Protein AF-A0A182H4X5-F1 (afdb_monomer_lite)

Radius of gyration: 34.75 Å; chains: 1; bounding box: 71×53×85 Å

Structure (mmCIF, N/CA/C/O backbone):
data_AF-A0A182H4X5-F1
#
_entry.id   AF-A0A182H4X5-F1
#
loop_
_atom_site.group_PDB
_atom_site.id
_atom_site.type_symbol
_atom_site.label_atom_id
_atom_site.label_alt_id
_atom_site.label_comp_id
_atom_site.label_asym_id
_atom_site.label_entity_id
_atom_site.label_seq_id
_atom_site.pdbx_PDB_ins_code
_atom_site.Cartn_x
_atom_site.Cartn_y
_atom_site.Cartn_z
_atom_site.occupancy
_atom_site.B_iso_or_equiv
_atom_site.auth_seq_id
_atom_site.auth_comp_id
_atom_site.auth_asym_id
_atom_site.auth_atom_id
_atom_site.pdbx_PDB_model_num
ATOM 1 N N . MET A 1 1 ? 40.860 33.915 31.462 1.00 48.00 1 MET A N 1
ATOM 2 C CA . MET A 1 1 ? 39.984 34.861 32.185 1.00 48.00 1 MET A CA 1
ATOM 3 C C . MET A 1 1 ? 38.851 34.047 32.801 1.00 48.00 1 MET A C 1
ATOM 5 O O . MET A 1 1 ? 37.986 33.578 32.074 1.00 48.00 1 MET A O 1
ATOM 9 N N . VAL A 1 2 ? 38.950 33.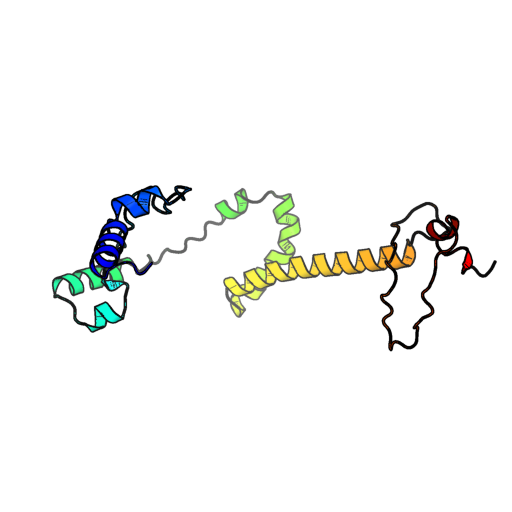723 34.093 1.00 51.47 2 VAL A N 1
ATOM 10 C CA . VAL A 1 2 ? 38.036 32.793 34.781 1.00 51.47 2 VAL A CA 1
ATOM 11 C C . VAL A 1 2 ? 36.813 33.583 35.244 1.00 51.47 2 VAL A C 1
ATOM 13 O O . VAL A 1 2 ? 36.943 34.449 36.105 1.00 51.47 2 VAL A O 1
ATOM 16 N N . LYS A 1 3 ? 35.640 33.328 34.651 1.00 51.47 3 LYS A N 1
ATOM 17 C CA . LYS A 1 3 ? 34.370 33.880 35.148 1.00 51.47 3 LYS A CA 1
ATOM 18 C C . LYS A 1 3 ? 34.171 33.430 36.602 1.00 51.47 3 LYS A C 1
ATOM 20 O O . LYS A 1 3 ? 34.319 32.249 36.914 1.00 51.47 3 LYS A O 1
ATOM 25 N N . THR A 1 4 ? 33.871 34.366 37.493 1.00 64.75 4 THR A N 1
ATOM 26 C CA . THR A 1 4 ? 33.591 34.096 38.908 1.00 64.75 4 THR A CA 1
ATOM 27 C C . THR A 1 4 ? 32.248 33.373 39.061 1.00 64.75 4 THR A C 1
ATOM 29 O O . THR A 1 4 ? 31.350 33.517 38.234 1.00 64.75 4 THR A O 1
ATOM 32 N N . ARG A 1 5 ? 32.094 32.571 40.125 1.00 58.31 5 ARG A N 1
ATOM 33 C CA . ARG A 1 5 ? 30.907 31.725 40.382 1.00 58.31 5 ARG A CA 1
ATOM 34 C C . ARG A 1 5 ? 29.581 32.507 40.403 1.00 58.31 5 ARG A C 1
ATOM 36 O O . ARG A 1 5 ? 28.564 31.941 40.028 1.00 58.31 5 ARG A O 1
ATOM 43 N N . ALA A 1 6 ? 29.617 33.792 40.764 1.00 60.91 6 ALA A N 1
ATOM 44 C CA . ALA A 1 6 ? 28.462 34.694 40.744 1.00 60.91 6 ALA A CA 1
ATOM 45 C C . ALA A 1 6 ? 27.957 35.007 39.319 1.00 60.91 6 ALA A C 1
ATOM 47 O O . ALA A 1 6 ? 26.754 35.054 39.085 1.00 60.91 6 ALA A O 1
ATOM 48 N N . ALA A 1 7 ? 28.864 35.127 38.343 1.00 59.47 7 ALA A N 1
ATOM 49 C CA . ALA A 1 7 ? 28.483 35.342 36.946 1.00 59.47 7 ALA A CA 1
ATOM 50 C C . ALA A 1 7 ? 27.816 34.093 36.342 1.00 59.47 7 ALA A C 1
ATOM 52 O O . ALA A 1 7 ? 26.897 34.203 35.539 1.00 59.47 7 ALA A O 1
ATOM 53 N N . TYR A 1 8 ? 28.228 32.892 36.767 1.00 55.66 8 TYR A N 1
ATOM 54 C CA . TYR A 1 8 ? 27.578 31.650 36.338 1.00 55.66 8 TYR A CA 1
ATOM 55 C C . TYR A 1 8 ? 26.158 31.497 36.895 1.00 55.66 8 TYR A C 1
ATOM 57 O O . TYR A 1 8 ? 25.300 30.951 36.208 1.00 55.66 8 TYR A O 1
ATOM 65 N N . THR A 1 9 ? 25.895 31.962 38.119 1.00 57.66 9 THR A N 1
ATOM 66 C CA . THR A 1 9 ? 24.551 31.897 38.713 1.00 57.66 9 THR A CA 1
ATOM 67 C C . THR A 1 9 ? 23.586 32.887 38.061 1.00 57.66 9 THR A C 1
ATOM 69 O O . THR A 1 9 ? 22.461 32.503 37.755 1.00 57.66 9 THR A O 1
ATOM 72 N N . GLU A 1 10 ? 24.034 34.102 37.730 1.00 59.91 10 GLU A N 1
ATOM 73 C CA . GLU A 1 10 ? 23.214 35.080 36.993 1.00 59.91 10 GLU A CA 1
ATOM 74 C C . GLU A 1 10 ? 22.922 34.633 35.548 1.00 59.91 10 GLU A C 1
ATOM 76 O O . GLU A 1 10 ? 21.799 34.781 35.061 1.00 59.91 10 GLU A O 1
ATOM 81 N N . ASP A 1 11 ? 23.898 34.010 34.874 1.00 58.53 11 ASP A N 1
ATOM 82 C CA . ASP A 1 11 ? 23.727 33.450 33.526 1.00 58.53 11 ASP A CA 1
ATOM 83 C C . ASP A 1 11 ? 22.695 32.290 33.515 1.00 58.53 11 ASP A C 1
ATOM 85 O O . ASP A 1 11 ? 21.962 32.111 32.536 1.00 58.53 11 ASP A O 1
ATOM 89 N N . LEU A 1 12 ? 22.596 31.512 34.604 1.00 57.88 12 LEU A N 1
ATOM 90 C CA . LEU A 1 12 ? 21.618 30.425 34.759 1.00 57.88 12 LEU A CA 1
ATOM 91 C C . LEU A 1 12 ? 20.209 30.933 35.104 1.00 57.88 12 LEU A C 1
ATOM 93 O O . LEU A 1 12 ? 19.232 30.403 34.576 1.00 57.88 12 LEU A O 1
ATOM 97 N N . GLU A 1 13 ? 20.087 31.977 35.926 1.00 59.56 13 GLU A N 1
ATOM 98 C CA . GLU A 1 13 ? 18.795 32.603 36.252 1.00 59.56 13 GLU A CA 1
ATOM 99 C C . GLU A 1 13 ? 18.231 33.427 35.083 1.00 59.56 13 GLU A C 1
ATOM 101 O O . GLU A 1 13 ? 17.027 33.427 34.825 1.00 59.56 13 GLU A O 1
ATOM 106 N N . SER A 1 14 ? 19.097 34.067 34.293 1.00 55.62 14 SER A N 1
ATOM 107 C CA . SER A 1 14 ? 18.702 34.738 33.049 1.00 55.62 14 SER A CA 1
ATOM 108 C C . SER A 1 14 ? 18.140 33.754 32.012 1.00 55.62 14 SER A C 1
ATOM 110 O O . SER A 1 14 ? 17.199 34.093 31.287 1.00 55.62 14 SER A O 1
ATOM 112 N N . ASN A 1 15 ? 18.682 32.530 31.966 1.00 54.41 15 ASN A N 1
ATOM 113 C CA . ASN A 1 15 ? 18.276 31.471 31.038 1.00 54.41 15 ASN A CA 1
ATOM 114 C C . ASN A 1 15 ? 17.111 30.600 31.533 1.00 54.41 15 ASN A C 1
ATOM 116 O O . ASN A 1 15 ? 16.554 29.850 30.735 1.00 54.41 15 ASN A O 1
ATOM 120 N N . SER A 1 16 ? 16.716 30.688 32.806 1.00 59.34 16 SER A N 1
ATOM 121 C CA . SER A 1 16 ? 15.548 29.971 33.340 1.00 59.34 16 SER A CA 1
ATOM 122 C C . SER A 1 16 ? 14.238 30.753 33.192 1.00 59.34 16 SER A C 1
ATOM 124 O O . SER A 1 16 ? 13.164 30.202 33.439 1.00 59.34 16 SER A O 1
ATOM 126 N N . ASN A 1 17 ? 14.299 32.016 32.748 1.00 62.97 17 ASN A N 1
ATOM 127 C CA . ASN A 1 17 ? 13.116 32.827 32.491 1.00 62.97 17 ASN A CA 1
ATOM 128 C C . ASN A 1 17 ? 12.372 32.328 31.225 1.00 62.97 17 ASN A C 1
ATOM 130 O O . ASN A 1 17 ? 12.886 32.494 30.108 1.00 62.97 17 ASN A O 1
ATOM 134 N N . PRO A 1 18 ? 11.153 31.764 31.361 1.00 60.94 18 PRO A N 1
ATOM 135 C CA . PRO A 1 18 ? 10.411 31.172 30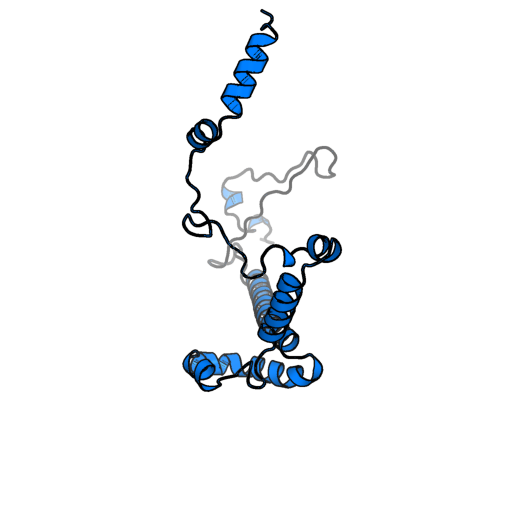.246 1.00 60.94 18 PRO A CA 1
ATOM 136 C C . PRO A 1 18 ? 10.100 32.179 29.126 1.00 60.94 18 PRO A C 1
ATOM 138 O O . PRO A 1 18 ? 10.028 31.796 27.955 1.00 60.94 18 PRO A O 1
ATOM 141 N N . ASP A 1 19 ? 10.011 33.472 29.450 1.00 61.78 19 ASP A N 1
ATOM 142 C CA . ASP A 1 19 ? 9.688 34.533 28.492 1.00 61.78 19 ASP A CA 1
ATOM 143 C C . ASP A 1 19 ? 10.853 34.861 27.546 1.00 61.78 19 ASP A C 1
ATOM 145 O O . ASP A 1 19 ? 10.642 35.341 26.428 1.00 61.78 19 ASP A O 1
ATOM 149 N N . LYS A 1 20 ? 12.099 34.592 27.960 1.00 55.28 20 LYS A N 1
ATOM 150 C CA . LYS A 1 20 ? 13.289 34.795 27.117 1.00 55.28 20 LYS A CA 1
ATOM 151 C C . LYS A 1 20 ? 13.553 33.599 26.201 1.00 55.28 20 LYS A C 1
ATOM 153 O O . LYS A 1 20 ? 13.916 33.808 25.045 1.00 55.28 20 LYS A O 1
ATOM 158 N N . ILE A 1 21 ? 13.286 32.373 26.661 1.00 55.94 21 ILE A N 1
ATOM 159 C CA . ILE A 1 21 ? 13.374 31.148 25.839 1.00 55.94 21 ILE A CA 1
ATOM 160 C C . ILE A 1 21 ? 12.381 31.223 24.666 1.00 55.94 21 ILE A C 1
ATOM 162 O O . ILE A 1 21 ? 12.721 30.885 23.530 1.00 55.94 21 ILE A O 1
ATOM 166 N N . ALA A 1 22 ? 11.182 31.763 24.909 1.00 56.25 22 ALA A N 1
ATOM 167 C CA . ALA A 1 22 ? 10.158 31.951 23.882 1.00 56.25 22 ALA A CA 1
ATOM 168 C C . ALA A 1 22 ? 10.585 32.897 22.739 1.00 56.25 22 ALA A C 1
ATOM 170 O O . ALA A 1 22 ? 10.099 32.752 21.617 1.00 56.25 22 ALA A O 1
ATOM 171 N N . LYS A 1 23 ? 11.509 33.840 22.986 1.00 52.31 23 LYS A N 1
ATOM 172 C CA . LYS A 1 23 ? 11.975 34.806 21.973 1.00 52.31 23 LYS A CA 1
ATOM 173 C C . LYS A 1 23 ? 12.999 34.232 20.986 1.00 52.31 23 LYS A C 1
ATOM 175 O O . LYS A 1 23 ? 13.123 34.773 19.892 1.00 52.31 23 LYS A O 1
ATOM 180 N N . PHE A 1 24 ? 13.696 33.143 21.324 1.00 50.44 24 PHE A N 1
ATOM 181 C CA . PHE A 1 24 ? 14.709 32.526 20.449 1.00 50.44 24 PHE A CA 1
ATOM 182 C C . PHE A 1 24 ? 14.180 31.372 19.581 1.00 50.44 24 PHE A C 1
ATOM 184 O O . PHE A 1 24 ? 14.883 30.905 18.685 1.00 50.44 24 PHE A O 1
ATOM 191 N N . SER A 1 25 ? 12.925 30.953 19.767 1.00 50.31 25 SER A N 1
ATOM 192 C CA . SER A 1 25 ? 12.261 29.961 18.913 1.00 50.31 25 SER A CA 1
ATOM 193 C C . SER A 1 25 ? 11.803 30.594 17.591 1.00 50.31 25 SER A C 1
ATOM 195 O O . SER A 1 25 ? 10.643 30.978 17.431 1.00 50.31 25 SER A O 1
ATOM 197 N N . HIS A 1 26 ? 12.715 30.696 16.624 1.00 48.09 26 HIS A N 1
ATOM 198 C CA . HIS A 1 26 ? 12.370 30.975 15.230 1.00 48.09 26 HIS A CA 1
ATOM 199 C C . HIS A 1 26 ? 11.441 29.878 14.686 1.00 48.09 26 HIS A C 1
ATOM 201 O O . HIS A 1 26 ? 11.820 28.714 14.597 1.00 48.09 26 HIS A O 1
ATOM 207 N N . GLY A 1 27 ? 10.224 30.286 14.313 1.00 48.69 27 GLY A N 1
ATOM 208 C CA . GLY A 1 27 ? 9.183 29.441 13.731 1.00 48.69 27 GLY A CA 1
ATOM 209 C C . GLY A 1 27 ? 8.122 29.042 14.753 1.00 48.69 27 GLY A C 1
ATOM 210 O O . GLY A 1 27 ? 8.265 28.045 15.455 1.00 48.69 27 GLY A O 1
ATOM 211 N N . LYS A 1 28 ? 7.011 29.790 14.815 1.00 55.16 28 LYS A N 1
ATOM 212 C CA . LYS A 1 28 ? 5.792 29.308 15.477 1.00 55.16 28 LYS A CA 1
ATOM 213 C C . LYS A 1 28 ? 5.276 28.105 14.685 1.00 55.16 28 LYS A C 1
ATOM 215 O O . LYS A 1 28 ? 4.494 28.272 13.753 1.00 55.16 28 LYS A O 1
ATOM 220 N N . MET A 1 29 ? 5.731 26.899 15.022 1.00 60.75 29 MET A N 1
ATOM 221 C CA . MET A 1 29 ? 5.027 25.691 14.608 1.00 60.75 29 MET A CA 1
ATOM 222 C C . MET A 1 29 ? 3.586 25.831 15.096 1.00 60.75 29 MET A C 1
ATOM 224 O O . MET A 1 29 ? 3.351 26.123 16.271 1.00 60.75 29 MET A O 1
ATOM 228 N N . ALA A 1 30 ? 2.627 25.697 14.181 1.00 67.69 30 ALA A N 1
ATOM 229 C CA . ALA A 1 30 ? 1.221 25.700 14.540 1.00 67.69 30 ALA A CA 1
ATOM 230 C C . ALA A 1 30 ? 1.004 24.606 15.591 1.00 67.69 30 ALA A C 1
ATOM 232 O O . ALA A 1 30 ? 1.304 23.437 15.359 1.00 67.69 30 ALA A O 1
ATOM 233 N N . SER A 1 31 ? 0.533 24.984 16.777 1.00 73.56 31 SER A N 1
ATOM 234 C CA . SER A 1 31 ? 0.183 24.001 17.799 1.00 73.56 31 SER A CA 1
ATOM 235 C C . SER A 1 31 ? -0.925 23.099 17.250 1.00 73.56 31 SER A C 1
ATOM 237 O O . SER A 1 31 ? -1.914 23.622 16.731 1.00 73.56 31 SER A O 1
ATOM 239 N N . ASN A 1 32 ? -0.811 21.781 17.431 1.00 71.19 32 ASN A N 1
ATOM 240 C CA . ASN A 1 32 ? -1.820 20.799 16.994 1.00 71.19 32 ASN A CA 1
ATOM 241 C C . ASN A 1 32 ? -3.24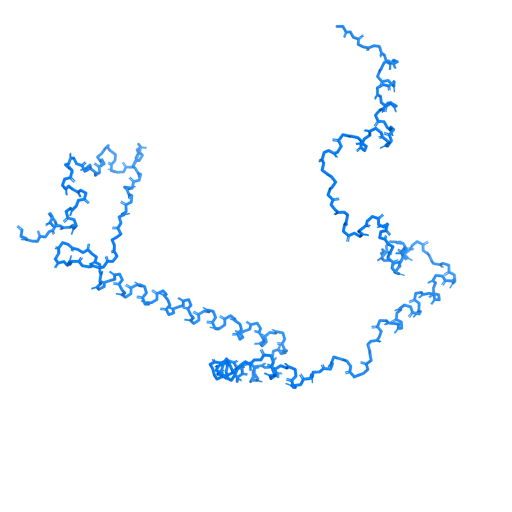4 21.095 17.512 1.00 71.19 32 ASN A C 1
ATOM 243 O O . ASN A 1 32 ? -4.219 20.596 16.965 1.00 71.19 32 ASN A O 1
ATOM 247 N N . THR A 1 33 ? -3.364 21.913 18.558 1.00 71.25 33 THR A N 1
ATOM 248 C CA . THR A 1 33 ? -4.618 22.320 19.203 1.00 71.25 33 THR A CA 1
ATOM 249 C C . THR A 1 33 ? -4.941 23.813 19.059 1.00 71.25 33 THR A C 1
ATOM 251 O O . THR A 1 33 ? -5.695 24.359 19.860 1.00 71.25 33 THR A O 1
ATOM 254 N N . GLY A 1 34 ? -4.374 24.501 18.061 1.00 78.44 34 GLY A N 1
ATOM 255 C CA . GLY A 1 34 ? -4.773 25.876 17.711 1.00 78.44 34 GLY A CA 1
ATOM 256 C C . GLY A 1 34 ? -4.579 26.929 18.814 1.00 78.44 34 GLY A C 1
ATOM 257 O O . GLY A 1 34 ? -5.338 27.885 18.891 1.00 78.44 34 GLY A O 1
ATOM 258 N N . GLY A 1 35 ? -3.586 26.757 19.686 1.00 78.38 35 GLY A N 1
ATOM 259 C CA . GLY A 1 35 ? -3.243 27.667 20.779 1.00 78.38 35 GLY A CA 1
ATOM 260 C C . GLY A 1 35 ? -3.903 27.308 22.109 1.00 78.38 35 GLY A C 1
ATOM 261 O O . GLY A 1 35 ? -3.584 27.920 23.124 1.00 78.38 35 GLY A O 1
ATOM 262 N N . VAL A 1 36 ? -4.778 26.296 22.132 1.00 76.00 36 VAL A N 1
ATOM 263 C CA . VAL A 1 36 ? -5.453 25.823 23.346 1.00 76.00 36 VAL A CA 1
ATOM 264 C C . VAL A 1 36 ? -4.670 24.669 23.965 1.00 76.00 36 VAL A C 1
ATOM 266 O O . VAL A 1 36 ? -4.192 23.776 23.262 1.00 76.00 36 VAL A O 1
ATOM 269 N N . LYS A 1 37 ? -4.540 24.658 25.297 1.00 72.44 37 LYS A N 1
ATOM 270 C CA . LYS A 1 37 ? -3.926 23.536 26.015 1.00 72.44 37 LYS A CA 1
ATOM 271 C C . LYS A 1 37 ? -4.785 22.280 25.790 1.00 72.44 37 LYS A C 1
ATOM 273 O O . LYS A 1 37 ? -5.960 22.311 26.156 1.00 72.44 37 LYS A O 1
ATOM 278 N N . PRO A 1 38 ? -4.253 21.189 25.203 1.00 71.56 38 PRO A N 1
ATOM 279 C CA . PRO A 1 38 ? -5.017 19.959 25.031 1.00 71.56 38 PRO A CA 1
ATOM 280 C C . PRO A 1 38 ? -5.454 19.451 26.405 1.00 71.56 38 PRO A C 1
ATOM 282 O O . PRO A 1 38 ? -4.618 19.116 27.244 1.00 71.56 38 PRO A O 1
ATOM 285 N N . MET A 1 39 ? -6.763 19.413 26.635 1.00 69.88 39 MET A N 1
ATOM 286 C CA . MET A 1 39 ? -7.353 18.783 27.810 1.00 69.88 39 MET A CA 1
ATOM 287 C C . MET A 1 39 ? -7.922 17.436 27.384 1.00 69.88 39 MET A C 1
ATOM 289 O O . MET A 1 39 ? -8.756 17.358 26.484 1.00 69.88 39 MET A O 1
ATOM 293 N N . THR A 1 40 ? -7.439 16.360 27.998 1.00 70.81 40 THR A N 1
ATOM 294 C CA . THR A 1 40 ? -7.975 15.023 27.765 1.00 70.81 40 THR A CA 1
ATOM 295 C C . THR A 1 40 ? -9.272 14.870 28.555 1.00 70.81 40 THR A C 1
ATOM 297 O O . THR A 1 40 ? -9.292 15.103 29.761 1.00 70.81 40 THR A O 1
ATOM 300 N N . ILE A 1 41 ? -10.356 14.442 27.901 1.00 72.06 41 ILE A N 1
ATOM 301 C CA . ILE A 1 41 ? -11.651 14.187 28.572 1.00 72.06 41 ILE A CA 1
ATOM 302 C C . ILE A 1 41 ? -11.495 13.112 29.668 1.00 72.06 41 ILE A C 1
ATOM 304 O O . ILE A 1 41 ? -12.164 13.111 30.695 1.00 72.06 41 ILE A O 1
ATOM 308 N N . THR A 1 42 ? -10.534 12.218 29.469 1.00 72.19 42 THR A N 1
ATOM 309 C CA . THR A 1 42 ? -10.117 11.148 30.376 1.00 72.19 42 THR A CA 1
ATOM 310 C C . THR A 1 42 ? -9.291 11.611 31.585 1.00 72.19 42 THR A C 1
ATOM 312 O O . THR A 1 42 ? -9.083 10.820 32.508 1.00 72.19 42 THR A O 1
ATOM 315 N N . GLY A 1 43 ? -8.793 12.855 31.596 1.00 77.06 43 GLY A N 1
ATOM 316 C CA . GLY A 1 43 ? -8.026 13.444 32.699 1.00 77.06 43 GLY A CA 1
ATOM 317 C C . GLY A 1 43 ? -6.768 12.659 33.108 1.00 77.06 43 GLY A C 1
ATOM 318 O O . GLY A 1 43 ? -6.135 11.983 32.293 1.00 77.06 43 GLY A O 1
ATOM 319 N N . ARG A 1 44 ? -6.429 12.731 34.405 1.00 77.75 44 ARG A N 1
ATOM 320 C CA . ARG A 1 44 ? -5.360 11.964 35.087 1.00 77.75 44 ARG A CA 1
ATOM 321 C C . ARG A 1 44 ? -5.512 10.444 34.866 1.00 77.75 44 ARG A C 1
ATOM 323 O O . ARG A 1 44 ? -4.567 9.684 34.690 1.00 77.75 44 ARG A O 1
ATOM 330 N N . MET A 1 45 ? -6.746 9.973 34.731 1.00 75.00 45 MET A N 1
ATOM 331 C CA . MET A 1 45 ? -7.045 8.544 34.651 1.00 75.00 45 MET A CA 1
ATOM 332 C C . MET A 1 45 ? -6.666 7.885 33.320 1.00 75.00 45 MET A C 1
ATOM 334 O O . MET A 1 45 ? -6.914 6.692 33.166 1.00 75.00 45 MET A O 1
ATOM 338 N N . VAL A 1 46 ? -6.049 8.581 32.359 1.00 79.56 46 VAL A N 1
ATOM 339 C CA . VAL A 1 46 ? -5.423 7.934 31.185 1.00 79.56 46 VAL A CA 1
ATOM 340 C C . VAL A 1 46 ? -4.281 7.021 31.607 1.00 79.56 46 VAL A C 1
ATOM 342 O O . VAL A 1 46 ? -4.139 5.925 31.068 1.00 79.56 46 VAL A O 1
ATOM 345 N N . ARG A 1 47 ? -3.474 7.465 32.572 1.00 81.88 47 ARG A N 1
ATOM 346 C CA . ARG A 1 47 ? -2.244 6.782 32.963 1.00 81.88 47 ARG A CA 1
ATOM 347 C C . ARG A 1 47 ? -2.548 5.692 33.977 1.00 81.88 47 ARG A C 1
ATOM 349 O O . ARG A 1 47 ? -3.122 5.945 35.031 1.00 81.88 47 ARG A O 1
ATOM 356 N N . GLU A 1 48 ? -2.099 4.477 33.692 1.00 80.88 48 GLU A N 1
ATOM 357 C CA . GLU A 1 48 ? -2.317 3.316 34.565 1.00 80.88 48 GLU A CA 1
ATOM 358 C C . GLU A 1 48 ? -1.716 3.517 35.959 1.00 80.88 48 GLU A C 1
ATOM 360 O O . GLU A 1 48 ? -2.358 3.212 36.960 1.00 80.88 48 GLU A O 1
ATOM 365 N N . ARG A 1 49 ? -0.535 4.143 36.039 1.00 82.44 49 ARG A N 1
ATOM 366 C CA . ARG A 1 49 ? 0.131 4.465 37.310 1.00 82.44 49 ARG A CA 1
ATOM 367 C C . ARG A 1 49 ? -0.712 5.359 38.214 1.00 82.44 49 ARG A C 1
ATOM 369 O O . ARG A 1 49 ? -0.714 5.189 39.427 1.00 82.44 49 ARG A O 1
ATOM 376 N N . GLU A 1 50 ? -1.429 6.308 37.629 1.00 80.50 50 GLU A N 1
ATOM 377 C CA . GLU A 1 50 ? -2.245 7.252 38.388 1.00 80.50 50 GLU A CA 1
ATOM 378 C C . GLU A 1 50 ? -3.514 6.587 38.932 1.00 80.50 50 GLU A C 1
ATOM 380 O O . GLU A 1 50 ? -3.955 6.942 40.022 1.00 80.50 50 GLU A O 1
ATOM 385 N N . ARG A 1 51 ? -4.013 5.545 38.250 1.00 80.25 51 ARG A N 1
ATOM 386 C CA . ARG A 1 51 ? -5.082 4.672 38.764 1.00 80.25 51 ARG A CA 1
ATOM 387 C C . ARG A 1 51 ? -4.605 3.814 39.940 1.00 80.25 51 ARG A C 1
ATOM 389 O O . ARG A 1 51 ? -5.366 3.594 40.876 1.00 80.25 51 ARG A O 1
ATOM 396 N N . LEU A 1 52 ? -3.356 3.341 39.894 1.00 76.25 52 LEU A N 1
ATOM 397 C CA . LEU A 1 52 ? -2.761 2.485 40.931 1.00 76.25 52 LEU A CA 1
ATOM 398 C C . LEU A 1 52 ? -2.442 3.233 42.233 1.00 76.25 52 LEU A C 1
ATOM 400 O O . LEU A 1 52 ? -2.455 2.626 43.297 1.00 76.25 52 LEU A O 1
ATOM 404 N N . LEU A 1 53 ? -2.198 4.545 42.167 1.00 81.50 53 LEU A N 1
ATOM 405 C CA . LEU A 1 53 ? -1.954 5.400 43.339 1.00 81.50 53 LEU A CA 1
ATOM 406 C C . LEU A 1 53 ? -3.202 5.613 44.225 1.00 81.50 53 LEU A C 1
ATOM 408 O O . LEU A 1 53 ? -3.087 6.213 45.290 1.00 81.50 53 LEU A O 1
ATOM 412 N N . GLY A 1 54 ? -4.373 5.126 43.801 1.00 78.94 54 GLY A N 1
ATOM 413 C CA . GLY A 1 54 ? -5.654 5.301 44.485 1.00 78.94 54 GLY A CA 1
ATOM 414 C C . GLY A 1 54 ? -6.543 6.349 43.808 1.00 78.94 54 GLY A C 1
ATOM 415 O O . GLY A 1 54 ? -6.055 7.318 43.223 1.00 78.94 54 GLY A O 1
ATOM 416 N N . MET A 1 55 ? -7.860 6.121 43.876 1.00 78.75 55 MET A N 1
ATOM 417 C CA . MET A 1 55 ? -8.902 7.009 43.341 1.00 78.75 55 MET A CA 1
ATOM 418 C C . MET A 1 55 ? -9.815 7.507 44.456 1.00 78.75 55 MET A C 1
ATOM 420 O O . MET A 1 55 ? -10.263 6.711 45.297 1.00 78.75 55 MET A O 1
ATOM 424 N N . SER A 1 56 ? -10.155 8.795 44.401 1.00 88.25 56 SER A N 1
ATOM 425 C CA . SER A 1 56 ? -11.232 9.353 45.217 1.00 88.25 56 SER A CA 1
ATOM 426 C C . SER A 1 56 ? -12.587 8.720 44.835 1.00 88.25 56 SER A C 1
ATOM 428 O O . SER A 1 56 ? -12.735 8.150 43.746 1.00 88.25 56 SER A O 1
ATOM 430 N N . PRO A 1 57 ? -13.607 8.773 45.712 1.00 88.56 57 PRO A N 1
ATOM 431 C CA . PRO A 1 57 ? -14.950 8.294 45.377 1.00 88.56 57 PRO A CA 1
ATOM 432 C C . PRO A 1 57 ? -15.543 8.976 44.134 1.00 88.56 57 PRO A C 1
ATOM 434 O O . PRO A 1 57 ? -16.169 8.305 43.314 1.00 88.56 57 PRO A O 1
ATOM 437 N N . GLU A 1 58 ? -15.287 10.274 43.961 1.00 86.81 58 GLU A N 1
ATOM 438 C CA . GLU A 1 58 ? -15.740 11.064 42.809 1.00 86.81 58 GLU A CA 1
ATOM 439 C C . GLU A 1 58 ? -15.065 10.611 41.511 1.00 86.81 58 GLU A C 1
ATOM 441 O O . GLU A 1 58 ? -15.729 10.367 40.503 1.00 86.81 58 GLU A O 1
ATOM 446 N N . GLU A 1 59 ? -13.747 10.405 41.548 1.00 84.31 59 GLU A N 1
ATOM 447 C CA . GLU A 1 59 ? -12.979 9.901 40.409 1.00 84.31 59 GLU A CA 1
ATOM 448 C C . GLU A 1 59 ? -13.441 8.499 39.988 1.00 84.31 59 GLU A C 1
ATOM 450 O O . GLU A 1 59 ? -13.497 8.184 38.796 1.00 84.31 59 GLU A O 1
ATOM 455 N N . ARG A 1 60 ? -13.823 7.655 40.956 1.00 85.75 60 ARG A N 1
ATOM 456 C CA . ARG A 1 60 ? -14.361 6.316 40.688 1.00 85.75 60 ARG A CA 1
ATOM 457 C C . ARG A 1 60 ? -15.725 6.381 39.997 1.00 85.75 60 ARG A C 1
ATOM 459 O O . ARG A 1 60 ? -15.945 5.631 39.046 1.00 85.75 60 ARG A O 1
ATOM 466 N N . ALA A 1 61 ? -16.609 7.277 40.437 1.00 89.69 61 ALA A N 1
ATOM 467 C CA . ALA A 1 61 ? -17.905 7.501 39.798 1.00 89.69 61 ALA A CA 1
ATOM 468 C C . ALA A 1 61 ? -17.740 8.033 38.364 1.00 89.69 61 ALA A C 1
ATOM 470 O O . ALA A 1 61 ? -18.332 7.486 37.433 1.00 89.69 61 ALA A O 1
ATOM 471 N N . TRP A 1 62 ? -16.853 9.015 38.163 1.00 85.19 62 TRP A N 1
ATOM 472 C CA . TRP A 1 62 ? -16.508 9.525 36.833 1.00 85.19 62 TRP A CA 1
ATOM 473 C C . TRP A 1 62 ? -15.971 8.419 35.924 1.00 85.19 62 TRP A C 1
ATOM 475 O O . TRP A 1 62 ? -16.369 8.289 34.768 1.00 85.19 62 TRP A O 1
ATOM 485 N N . ARG A 1 63 ? -15.071 7.575 36.439 1.00 85.25 63 ARG A N 1
ATOM 486 C CA . ARG A 1 63 ? -14.495 6.475 35.663 1.00 85.25 63 ARG A CA 1
ATOM 487 C C . ARG A 1 63 ? -15.543 5.434 35.278 1.00 85.25 63 ARG A C 1
ATOM 489 O O . ARG A 1 63 ? -15.458 4.909 34.167 1.00 85.25 63 ARG A O 1
ATOM 496 N N . ALA A 1 64 ? -16.493 5.142 36.165 1.00 89.25 64 ALA A N 1
ATOM 497 C CA . ALA A 1 64 ? -17.610 4.245 35.886 1.00 89.25 64 ALA A CA 1
ATOM 498 C C . ALA A 1 64 ? -18.513 4.805 34.778 1.00 89.25 64 ALA A C 1
ATOM 500 O O . ALA A 1 64 ? -18.851 4.070 33.850 1.00 89.25 64 ALA A O 1
ATOM 501 N N . GLN A 1 65 ? -18.812 6.108 34.818 1.00 90.31 65 GLN A N 1
ATOM 502 C CA . GLN A 1 65 ? -19.534 6.784 33.740 1.00 90.31 65 GLN A CA 1
ATOM 503 C C . GLN A 1 65 ? -18.754 6.713 32.423 1.00 90.31 65 GLN A C 1
ATOM 505 O O . GLN A 1 65 ? -19.284 6.228 31.431 1.00 90.31 65 GLN A O 1
ATOM 510 N N . TRP A 1 66 ? -17.463 7.057 32.431 1.00 86.69 66 TRP A N 1
ATOM 511 C CA . TRP A 1 66 ? -16.621 6.971 31.236 1.00 86.69 66 TRP A CA 1
ATOM 512 C C . TRP A 1 66 ? -16.593 5.556 30.644 1.00 86.69 66 TRP A C 1
ATOM 514 O O . TRP A 1 66 ? -16.666 5.403 29.432 1.00 86.69 66 TRP A O 1
ATOM 524 N N . LEU A 1 67 ? -16.477 4.504 31.469 1.00 89.19 67 LEU A N 1
ATOM 525 C CA . LEU A 1 67 ? -16.540 3.113 30.987 1.00 89.19 67 LEU A CA 1
ATOM 526 C C . LEU A 1 67 ? -17.866 2.804 30.299 1.00 89.19 67 LEU A C 1
ATOM 528 O O . LEU A 1 67 ? -17.869 2.101 29.292 1.00 89.19 67 LEU A O 1
ATOM 532 N N . LYS A 1 68 ? -18.968 3.315 30.849 1.00 91.81 68 LYS A N 1
ATOM 533 C CA . LYS A 1 68 ? -20.301 3.156 30.278 1.00 91.81 68 LYS A CA 1
ATOM 534 C C . LYS A 1 68 ? -20.421 3.892 28.945 1.00 91.81 68 LYS A C 1
ATOM 536 O O . LYS A 1 68 ? -20.948 3.323 28.001 1.00 91.81 68 LYS A O 1
ATOM 541 N N . ASP A 1 69 ? -19.845 5.086 28.841 1.00 90.44 69 ASP A N 1
ATOM 542 C CA . ASP A 1 69 ? -19.847 5.884 27.609 1.00 90.44 69 ASP A CA 1
ATOM 543 C C . ASP A 1 69 ? -19.001 5.253 26.487 1.00 90.44 69 ASP A C 1
ATOM 545 O O . ASP A 1 69 ? -19.221 5.539 25.315 1.00 90.44 69 ASP A O 1
ATOM 549 N N . GLN A 1 70 ? -18.038 4.379 26.817 1.00 89.31 70 GLN A N 1
ATOM 550 C CA . GLN A 1 70 ? -17.296 3.605 25.810 1.00 89.31 70 GLN A CA 1
ATOM 551 C C . GLN A 1 70 ? -18.098 2.424 25.238 1.00 89.31 70 GLN A C 1
ATOM 553 O O . GLN A 1 70 ? -17.639 1.787 24.288 1.00 89.31 70 GLN A O 1
ATOM 558 N N . GLN A 1 71 ? -19.254 2.080 25.814 1.00 90.69 71 GLN A N 1
ATOM 559 C CA . GLN A 1 71 ? -20.098 1.017 25.278 1.00 90.69 71 GLN A CA 1
ATOM 560 C C . GLN A 1 71 ? -20.820 1.537 24.039 1.00 90.69 71 GLN A C 1
ATOM 562 O O . GLN A 1 71 ? -21.671 2.421 24.114 1.00 90.69 71 GLN A O 1
ATOM 567 N N . LEU A 1 72 ? -20.453 0.980 22.890 1.00 89.50 72 LEU A N 1
ATOM 568 C CA . LEU A 1 72 ? -21.071 1.325 21.621 1.00 89.50 72 LEU A CA 1
ATOM 569 C C . LEU A 1 72 ? -22.526 0.843 21.587 1.00 89.50 72 LEU A C 1
ATOM 571 O O . LEU A 1 72 ? -22.866 -0.182 22.187 1.00 89.50 72 LEU A O 1
ATOM 575 N N . SER A 1 73 ? -23.388 1.567 20.872 1.00 90.31 73 SER A N 1
ATOM 576 C CA . SER A 1 73 ? -24.771 1.131 20.690 1.00 90.31 73 SER A CA 1
ATOM 577 C C . SER A 1 73 ? -24.816 -0.197 19.926 1.00 90.31 73 SER A C 1
ATOM 579 O O . SER A 1 73 ? -23.975 -0.471 19.070 1.00 90.31 73 SER A O 1
ATOM 581 N N . HIS A 1 74 ? -25.828 -1.028 20.187 1.00 89.06 74 HIS A N 1
ATOM 582 C CA . HIS A 1 74 ? -25.985 -2.315 19.493 1.00 89.06 74 HIS A CA 1
ATOM 583 C C . HIS A 1 74 ? -26.119 -2.183 17.966 1.00 89.06 74 HIS A C 1
ATOM 585 O O . HIS A 1 74 ? -25.963 -3.161 17.240 1.00 89.06 74 HIS A O 1
ATOM 591 N N . HIS A 1 75 ? -26.447 -0.987 17.479 1.00 87.19 75 HIS A N 1
ATOM 592 C CA . HIS A 1 75 ? -26.672 -0.698 16.065 1.00 87.19 75 HIS A CA 1
ATOM 593 C C . HIS A 1 75 ? -25.405 -0.226 15.342 1.00 87.19 75 HIS A C 1
ATOM 595 O O . HIS A 1 75 ? -25.436 0.014 14.132 1.00 87.19 75 HIS A O 1
ATOM 601 N N . GLU A 1 76 ? -24.300 -0.076 16.067 1.00 84.94 76 GLU A N 1
ATOM 602 C CA . GLU A 1 76 ? -23.019 0.345 15.528 1.00 84.94 76 GLU A CA 1
ATOM 603 C C . GLU A 1 76 ? -22.050 -0.839 15.446 1.00 84.94 76 GLU A C 1
ATOM 605 O O . GLU A 1 76 ? -21.992 -1.658 16.364 1.00 84.94 76 GLU A O 1
ATOM 610 N N . PRO A 1 77 ? -21.254 -0.942 14.367 1.00 85.50 77 PRO A N 1
ATOM 611 C CA . PRO A 1 77 ? -21.136 -0.028 13.224 1.00 85.50 77 PRO A CA 1
ATOM 612 C C . PRO A 1 77 ? -22.231 -0.220 12.153 1.00 85.50 77 PRO A C 1
ATOM 614 O O . PRO A 1 77 ? -22.484 -1.326 11.676 1.00 85.50 77 PRO A O 1
ATOM 617 N N . ARG A 1 78 ? -22.842 0.881 11.689 1.00 84.88 78 ARG A N 1
ATOM 618 C CA . ARG A 1 78 ? -23.890 0.845 10.654 1.00 84.88 78 ARG A CA 1
ATOM 619 C C . ARG A 1 78 ? -23.289 0.814 9.246 1.00 84.88 78 ARG A C 1
ATOM 621 O O . ARG A 1 78 ? -22.789 1.820 8.746 1.00 84.88 78 ARG A O 1
ATOM 628 N N . HIS A 1 79 ? -23.385 -0.325 8.564 1.00 85.25 79 HIS A N 1
ATOM 629 C CA . HIS A 1 79 ? -22.986 -0.435 7.160 1.00 85.25 79 HIS A CA 1
ATOM 630 C C . HIS A 1 79 ? -24.111 0.050 6.226 1.00 85.25 79 HIS A C 1
ATOM 632 O O . HIS A 1 79 ? -25.099 -0.653 6.021 1.00 85.25 79 HIS A O 1
ATOM 638 N N . VAL A 1 80 ? -23.952 1.241 5.636 1.00 89.94 80 VAL A N 1
ATOM 639 C CA . VAL A 1 80 ? -24.919 1.837 4.691 1.00 89.94 80 VAL A CA 1
ATOM 640 C C . VAL A 1 80 ? -24.522 1.508 3.245 1.00 89.94 80 VAL A C 1
ATOM 642 O O . VAL A 1 80 ? -23.555 2.083 2.740 1.00 89.94 80 VAL A O 1
ATOM 645 N N . PRO A 1 81 ? -25.216 0.591 2.548 1.00 87.38 81 PRO A N 1
ATOM 646 C CA . PRO A 1 81 ? -24.812 0.149 1.217 1.00 87.38 81 PRO A CA 1
ATOM 647 C C . PRO A 1 81 ? -25.003 1.220 0.135 1.00 87.38 81 PRO A C 1
ATOM 649 O O . PRO A 1 81 ? -24.251 1.197 -0.843 1.00 87.38 81 PRO A O 1
ATOM 652 N N . GLU A 1 82 ? -25.963 2.148 0.273 1.00 89.94 82 GLU A N 1
ATOM 653 C CA . GLU A 1 82 ? -26.164 3.221 -0.715 1.00 89.94 82 GLU A CA 1
ATOM 654 C C . GLU A 1 82 ? -24.938 4.128 -0.812 1.00 89.94 82 GLU A C 1
ATOM 656 O O . GLU A 1 82 ? -24.441 4.373 -1.910 1.00 89.94 82 GLU A O 1
ATOM 661 N N . TYR A 1 83 ? -24.373 4.514 0.334 1.00 88.19 83 TYR A N 1
ATOM 662 C CA . TYR A 1 83 ? -23.191 5.370 0.401 1.00 88.19 83 TYR A CA 1
ATOM 663 C C . TYR A 1 83 ? -22.017 4.811 -0.425 1.00 88.19 83 TYR A C 1
ATOM 665 O O . TYR A 1 83 ? -21.392 5.518 -1.218 1.00 88.19 83 TYR A O 1
ATOM 673 N N . TRP A 1 84 ? -21.728 3.511 -0.297 1.00 83.12 84 TRP A N 1
ATOM 674 C CA . TRP A 1 84 ? -20.619 2.879 -1.026 1.00 83.12 84 TRP A CA 1
ATOM 675 C C . TRP A 1 84 ? -20.910 2.689 -2.509 1.00 83.12 84 TRP A C 1
ATOM 677 O O . TRP A 1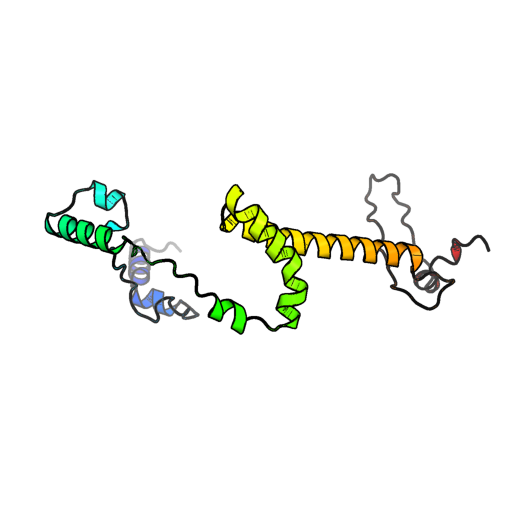 84 ? -19.982 2.714 -3.323 1.00 83.12 84 TRP A O 1
ATOM 687 N N . LYS A 1 85 ? -22.184 2.494 -2.861 1.00 87.69 85 LYS A N 1
ATOM 688 C CA . LYS A 1 85 ? -22.626 2.457 -4.250 1.00 87.69 85 LYS A CA 1
ATOM 689 C C . LYS A 1 85 ? -22.387 3.835 -4.870 1.00 87.69 85 LYS A C 1
ATOM 691 O O . LYS A 1 85 ? -21.599 3.936 -5.810 1.00 87.69 85 LYS A O 1
ATOM 696 N N . GLU A 1 86 ? -23.011 4.884 -4.360 1.00 88.81 86 GLU A N 1
ATOM 697 C CA . GLU A 1 86 ? -22.974 6.225 -4.962 1.00 88.81 86 GLU A CA 1
ATOM 698 C C . GLU A 1 86 ? -21.558 6.788 -5.094 1.00 88.81 86 GLU A C 1
ATOM 700 O O . GLU A 1 86 ? -21.221 7.397 -6.106 1.00 88.81 86 GLU A O 1
ATOM 705 N N . ARG A 1 87 ? -20.671 6.474 -4.146 1.00 89.75 87 ARG A N 1
ATOM 706 C CA . ARG A 1 87 ? -19.266 6.895 -4.197 1.00 89.75 87 ARG A CA 1
ATOM 707 C C . ARG A 1 87 ? -18.456 6.271 -5.344 1.00 89.75 87 ARG A C 1
ATOM 709 O O . ARG A 1 87 ? -17.336 6.705 -5.619 1.00 89.75 87 ARG A O 1
ATOM 716 N N . LEU A 1 88 ? -18.949 5.204 -5.975 1.00 89.44 88 LEU A N 1
ATOM 717 C CA . LEU A 1 88 ? -18.230 4.453 -7.004 1.00 89.44 88 LEU A CA 1
ATOM 718 C C . LEU A 1 88 ? -18.966 4.484 -8.346 1.00 89.44 88 LEU A C 1
ATOM 720 O O . LEU A 1 88 ? -20.040 3.894 -8.493 1.00 89.44 88 LEU A O 1
ATOM 724 N N . ASN A 1 89 ? -18.306 5.065 -9.353 1.00 93.06 89 ASN A N 1
ATOM 725 C CA . ASN A 1 89 ? -18.760 5.082 -10.746 1.00 93.06 89 ASN A CA 1
ATOM 726 C C . ASN A 1 89 ? -19.032 3.656 -11.275 1.00 93.06 89 ASN A C 1
ATOM 728 O O . ASN A 1 89 ? -18.284 2.738 -10.923 1.00 93.06 89 ASN A O 1
ATOM 732 N N . PRO A 1 90 ? -20.009 3.447 -12.182 1.00 92.06 90 PRO A N 1
ATOM 733 C CA . PRO A 1 90 ? -20.338 2.121 -12.725 1.00 92.06 90 PRO A CA 1
ATOM 734 C C . PRO A 1 90 ? -19.140 1.379 -13.335 1.00 92.06 90 PRO A C 1
ATOM 736 O O . PRO A 1 90 ? -18.916 0.212 -13.021 1.00 92.06 90 PRO A O 1
ATOM 739 N N . ILE A 1 91 ? -18.301 2.078 -14.110 1.00 92.50 91 ILE A N 1
ATOM 740 C CA . ILE A 1 91 ? -17.060 1.526 -14.688 1.00 92.50 91 ILE A CA 1
ATOM 741 C C . ILE A 1 91 ? -16.127 1.030 -13.578 1.00 92.50 91 ILE A C 1
ATOM 743 O O . ILE A 1 91 ? -15.570 -0.065 -13.655 1.00 92.50 91 ILE A O 1
ATOM 747 N N . ARG A 1 92 ? -16.007 1.817 -12.501 1.00 89.81 92 ARG A N 1
ATOM 748 C CA . ARG A 1 92 ? -15.199 1.452 -11.338 1.00 89.81 92 ARG A CA 1
ATOM 749 C C . ARG A 1 92 ? -15.746 0.241 -10.607 1.00 89.81 92 ARG A C 1
ATOM 751 O O . ARG A 1 92 ? -14.959 -0.537 -10.087 1.00 89.81 92 ARG A O 1
ATOM 758 N N . ARG A 1 93 ? -17.060 0.046 -10.579 1.00 89.12 93 ARG A N 1
ATOM 759 C CA . ARG A 1 93 ? -17.657 -1.162 -10.000 1.00 89.12 93 ARG A CA 1
ATOM 760 C C . ARG A 1 93 ? -17.386 -2.391 -10.857 1.00 89.12 93 ARG A C 1
ATOM 762 O O . ARG A 1 93 ? -17.061 -3.432 -10.300 1.00 89.12 93 ARG A O 1
ATOM 769 N N . PHE A 1 94 ? -17.453 -2.258 -12.181 1.00 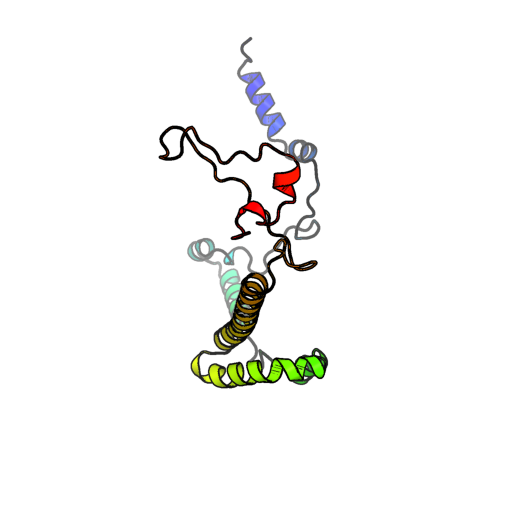92.38 94 PHE A N 1
ATOM 770 C CA . PHE A 1 94 ? -17.245 -3.369 -13.108 1.00 92.38 94 PHE A CA 1
ATOM 771 C C . PHE A 1 94 ? -15.857 -4.005 -12.955 1.00 92.38 94 PHE A C 1
ATOM 773 O O . PHE A 1 94 ? -15.763 -5.187 -12.635 1.00 92.38 94 PHE A O 1
ATOM 780 N N . TYR A 1 95 ? -14.773 -3.228 -13.070 1.00 87.25 95 TYR A N 1
ATOM 781 C CA . TYR A 1 95 ? -13.422 -3.800 -12.942 1.00 87.25 95 TYR A CA 1
ATOM 782 C C . TYR A 1 95 ? -13.075 -4.220 -11.502 1.00 87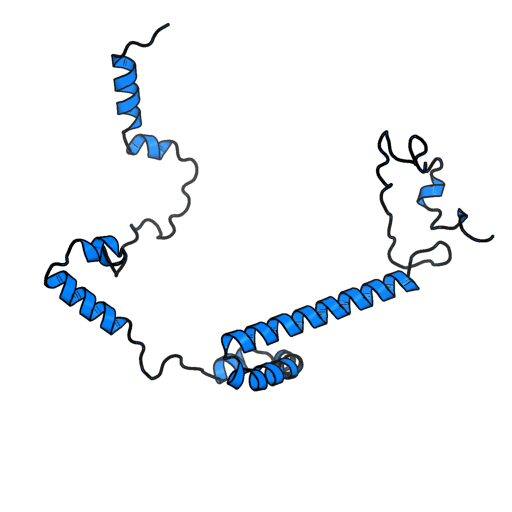.25 95 TYR A C 1
ATOM 784 O O . TYR A 1 95 ? -12.138 -4.983 -11.272 1.00 87.25 95 TYR A O 1
ATOM 792 N N . ARG A 1 96 ? -13.814 -3.718 -10.506 1.00 90.25 96 ARG A N 1
ATOM 793 C CA . ARG A 1 96 ? -13.615 -4.024 -9.083 1.00 90.25 96 ARG A CA 1
ATOM 794 C C . ARG A 1 96 ? -14.328 -5.308 -8.642 1.00 90.25 96 ARG A C 1
ATOM 796 O O . ARG A 1 96 ? -13.842 -5.966 -7.716 1.00 90.25 96 ARG A O 1
ATOM 803 N N . ALA A 1 97 ? -15.424 -5.656 -9.320 1.00 91.56 97 ALA A N 1
ATOM 804 C CA . ALA A 1 97 ? -16.289 -6.797 -9.041 1.00 91.56 97 ALA A CA 1
ATOM 805 C C . ALA A 1 97 ? -15.559 -8.138 -8.832 1.00 91.56 97 ALA A C 1
ATOM 807 O O . ALA A 1 97 ? -15.856 -8.787 -7.828 1.00 91.56 97 ALA A O 1
ATOM 808 N N . PRO A 1 98 ? -14.589 -8.563 -9.671 1.00 92.31 98 PRO A N 1
ATOM 809 C CA . PRO A 1 98 ? -13.920 -9.851 -9.466 1.00 92.31 98 PRO A CA 1
ATOM 810 C C . PRO A 1 98 ? -13.187 -9.920 -8.121 1.00 92.31 98 PRO A C 1
ATOM 812 O O . PRO A 1 98 ? -13.307 -10.896 -7.386 1.00 92.31 98 PRO A O 1
ATOM 815 N N . LEU A 1 99 ? -12.498 -8.846 -7.734 1.00 91.69 99 LEU A N 1
ATOM 816 C CA . LEU A 1 99 ? -11.806 -8.778 -6.448 1.00 91.69 99 LEU A CA 1
ATOM 817 C C . LEU A 1 99 ? -12.788 -8.639 -5.267 1.00 91.69 99 LEU A C 1
ATOM 819 O O . LEU A 1 99 ? -12.486 -9.078 -4.160 1.00 91.69 99 LEU A O 1
ATOM 823 N N . ASP A 1 100 ? -13.970 -8.041 -5.475 1.00 91.69 100 ASP A N 1
ATOM 824 C CA . ASP A 1 100 ? -15.007 -7.957 -4.436 1.00 91.69 100 ASP A CA 1
ATOM 825 C C . ASP A 1 100 ? -15.645 -9.336 -4.188 1.00 91.69 100 ASP A C 1
ATOM 827 O O . ASP A 1 100 ? -15.979 -9.650 -3.048 1.00 91.69 100 ASP A O 1
ATOM 831 N N . LEU A 1 101 ? -15.771 -10.183 -5.217 1.00 92.75 101 LEU A N 1
ATOM 832 C CA . LEU A 1 101 ? -16.227 -11.572 -5.072 1.00 92.75 101 LEU A CA 1
ATOM 833 C C . LEU A 1 101 ? -15.248 -12.401 -4.234 1.00 92.75 101 LEU A C 1
ATOM 835 O O . LEU A 1 101 ? -15.673 -13.091 -3.308 1.00 92.75 101 LEU A O 1
ATOM 839 N N . VAL A 1 102 ? -13.944 -12.267 -4.495 1.00 91.12 102 VAL A N 1
ATOM 840 C CA . VAL A 1 102 ? -12.895 -12.924 -3.696 1.00 91.12 102 VAL A CA 1
ATOM 841 C C . VAL A 1 102 ? -12.959 -12.468 -2.236 1.00 91.12 102 VAL A C 1
ATOM 843 O O . VAL A 1 102 ? -12.954 -13.299 -1.330 1.00 91.12 102 VAL A O 1
ATOM 846 N N . GLN A 1 103 ? -13.099 -11.160 -1.988 1.00 92.75 103 GLN A N 1
ATOM 847 C CA . GLN A 1 103 ? -13.236 -10.638 -0.625 1.00 92.75 103 GLN A CA 1
ATOM 848 C C . GLN A 1 103 ? -14.466 -11.220 0.083 1.00 92.75 103 GLN A C 1
ATOM 850 O O . GLN A 1 103 ? -14.359 -11.660 1.226 1.00 92.75 103 GLN A O 1
ATOM 855 N N . LYS A 1 104 ? -15.627 -11.243 -0.582 1.00 92.62 104 LYS A N 1
ATOM 856 C CA . LYS A 1 104 ? -16.868 -11.796 -0.017 1.00 92.62 104 LYS A CA 1
ATOM 857 C C . LYS A 1 104 ? -16.729 -13.273 0.353 1.00 92.62 104 LYS A C 1
ATOM 859 O O . LYS A 1 104 ? -17.192 -13.651 1.422 1.00 92.62 104 LYS A O 1
ATOM 864 N N . GLY A 1 105 ? -16.062 -14.075 -0.478 1.00 93.00 105 GLY A N 1
ATOM 865 C CA . GLY A 1 105 ? -15.803 -15.487 -0.181 1.00 93.00 105 GLY A CA 1
ATOM 866 C C . GLY A 1 105 ? -14.836 -15.702 0.990 1.00 93.00 105 GLY A C 1
ATOM 867 O O . GLY A 1 105 ? -15.009 -16.640 1.759 1.00 93.00 105 GLY A O 1
ATOM 868 N N . LEU A 1 106 ? -13.854 -14.811 1.168 1.00 92.56 106 LEU A N 1
ATOM 869 C CA . LEU A 1 106 ? -12.858 -14.895 2.249 1.00 92.56 106 LEU A CA 1
ATOM 870 C C . LEU A 1 106 ? -13.337 -14.319 3.591 1.00 92.56 106 LEU A C 1
ATOM 872 O O . LEU A 1 106 ? -12.830 -14.704 4.644 1.00 92.56 106 LEU A O 1
ATOM 876 N N . THR A 1 107 ? -14.306 -13.400 3.563 1.00 94.19 107 THR A N 1
ATOM 877 C CA . THR A 1 107 ? -14.820 -12.701 4.753 1.00 94.19 107 THR A CA 1
ATOM 878 C C . THR A 1 107 ? -15.298 -13.639 5.875 1.00 94.19 107 THR A C 1
ATOM 880 O O . THR A 1 107 ? -14.919 -13.378 7.016 1.00 94.19 107 THR A O 1
ATOM 883 N N . PRO A 1 108 ? -16.070 -14.722 5.627 1.00 94.62 108 PRO A N 1
ATOM 884 C CA . PRO A 1 108 ? -16.526 -15.600 6.711 1.00 94.62 108 PRO A CA 1
ATOM 885 C C . PRO A 1 108 ? -15.399 -16.397 7.385 1.00 94.62 108 PRO A C 1
ATOM 887 O O . PRO A 1 108 ? -15.570 -16.827 8.518 1.00 94.62 108 PRO A O 1
ATOM 890 N N . VAL A 1 109 ? -14.257 -16.593 6.714 1.00 94.00 109 VAL A N 1
ATOM 891 C CA . VAL A 1 109 ? -13.145 -17.409 7.234 1.00 94.00 109 VAL A CA 1
ATOM 892 C C . VAL A 1 109 ? -12.104 -16.554 7.956 1.00 94.00 109 VAL A C 1
ATOM 894 O O . VAL A 1 109 ? -11.606 -16.943 9.006 1.00 94.00 109 VAL A O 1
ATOM 897 N N . LEU A 1 110 ? -11.760 -15.392 7.393 1.00 91.69 110 LEU A N 1
ATOM 898 C CA . LEU A 1 110 ? -10.636 -14.566 7.858 1.00 91.69 110 LEU A CA 1
ATOM 899 C C . LEU A 1 110 ? -11.071 -13.295 8.600 1.00 91.69 110 LEU A C 1
ATOM 901 O O . LEU A 1 110 ? -10.241 -12.606 9.191 1.00 91.69 110 LEU A O 1
ATOM 905 N N . GLY A 1 111 ? -12.358 -12.955 8.549 1.00 92.38 111 GLY A N 1
ATOM 906 C CA . GLY A 1 111 ? -12.865 -11.672 9.018 1.00 92.38 111 GLY A CA 1
ATOM 907 C C . GLY A 1 111 ? -12.677 -10.542 8.000 1.00 92.38 111 GLY A C 1
ATOM 908 O O . GLY A 1 111 ? -12.009 -10.673 6.970 1.00 92.38 111 GLY A O 1
ATOM 909 N N . VAL A 1 112 ? -13.313 -9.403 8.283 1.00 89.94 112 VAL A N 1
ATOM 910 C CA . VAL A 1 112 ? -13.432 -8.274 7.342 1.00 89.94 112 VAL A CA 1
ATOM 911 C C . VAL A 1 112 ? -12.081 -7.619 7.046 1.00 89.94 112 VAL A C 1
ATOM 913 O O . VAL A 1 112 ? -11.797 -7.300 5.889 1.00 89.94 112 VAL A O 1
ATOM 916 N N . GLU A 1 113 ? -11.242 -7.434 8.066 1.00 92.31 113 GLU A N 1
ATOM 917 C CA . GLU A 1 113 ? -9.962 -6.726 7.941 1.00 92.31 113 GLU A CA 1
ATOM 918 C C . GLU A 1 113 ? -8.980 -7.482 7.042 1.00 92.31 113 GLU A C 1
ATOM 920 O O . GLU A 1 113 ? -8.467 -6.929 6.065 1.00 92.31 113 GLU A O 1
ATOM 925 N N . TRP A 1 114 ? -8.786 -8.774 7.310 1.00 93.19 114 TRP A N 1
ATOM 926 C CA . TRP A 1 114 ? -7.889 -9.625 6.532 1.00 93.19 114 TRP A CA 1
ATOM 927 C C . TRP A 1 114 ? -8.401 -9.866 5.116 1.00 93.19 114 TRP A C 1
ATOM 929 O O . TRP A 1 114 ? -7.625 -9.769 4.164 1.00 93.19 114 TRP A O 1
ATOM 939 N N . ALA A 1 115 ? -9.705 -10.095 4.939 1.00 92.44 115 ALA A N 1
ATOM 940 C CA . ALA A 1 115 ? -10.287 -10.230 3.606 1.00 92.44 115 ALA A CA 1
ATOM 941 C C . ALA A 1 115 ? -10.077 -8.956 2.764 1.00 92.44 115 ALA A C 1
ATOM 943 O O . ALA A 1 115 ? -9.766 -9.036 1.571 1.00 92.44 115 ALA A O 1
ATOM 944 N N . HIS A 1 116 ? -10.193 -7.773 3.379 1.00 91.25 116 HIS A N 1
ATOM 945 C CA . HIS A 1 116 ? -9.911 -6.503 2.710 1.00 91.25 116 HIS A CA 1
ATOM 946 C C . HIS A 1 116 ? -8.417 -6.331 2.385 1.00 91.25 116 HIS A C 1
ATOM 948 O O . HIS A 1 116 ? -8.076 -5.900 1.279 1.00 91.25 116 HIS A O 1
ATOM 954 N N . ALA A 1 117 ? -7.522 -6.693 3.309 1.00 94.44 117 ALA A N 1
ATOM 955 C CA . ALA A 1 117 ? -6.077 -6.642 3.088 1.00 94.44 117 ALA A CA 1
ATOM 956 C C . ALA A 1 117 ? -5.650 -7.540 1.917 1.00 94.44 117 ALA A C 1
ATOM 958 O O . ALA A 1 117 ? -4.920 -7.092 1.031 1.00 94.44 117 ALA A O 1
ATOM 959 N N . ILE A 1 118 ? -6.168 -8.771 1.859 1.00 93.06 118 ILE A N 1
ATOM 960 C CA . ILE A 1 118 ? -5.900 -9.713 0.766 1.00 93.06 118 ILE A CA 1
ATOM 961 C C . ILE A 1 118 ? -6.371 -9.124 -0.559 1.00 93.06 118 ILE A C 1
ATOM 963 O O . ILE A 1 118 ? -5.574 -8.993 -1.481 1.00 93.06 118 ILE A O 1
ATOM 967 N N . ARG A 1 119 ? -7.624 -8.661 -0.640 1.00 92.75 119 ARG A N 1
ATOM 968 C CA . ARG A 1 119 ? -8.163 -8.008 -1.843 1.00 92.75 119 ARG A CA 1
ATOM 969 C C . ARG A 1 119 ? -7.253 -6.882 -2.356 1.00 92.75 119 ARG A C 1
ATOM 971 O O . ARG A 1 119 ? -7.024 -6.772 -3.563 1.00 92.75 119 ARG A O 1
ATOM 978 N N . PHE A 1 120 ? -6.762 -6.031 -1.454 1.00 91.94 120 PHE A N 1
ATOM 979 C CA . PHE A 1 120 ? -5.887 -4.909 -1.794 1.00 91.94 120 PHE A CA 1
ATOM 980 C C . PHE A 1 120 ? -4.538 -5.377 -2.351 1.00 91.94 120 PHE A C 1
ATOM 982 O O . PHE A 1 120 ? -4.109 -4.904 -3.407 1.00 91.94 120 PHE A O 1
ATOM 989 N N . TRP A 1 121 ? -3.887 -6.322 -1.673 1.00 94.62 121 TRP A N 1
ATOM 990 C CA . TRP A 1 121 ? -2.576 -6.820 -2.078 1.00 94.62 121 TRP A CA 1
ATOM 991 C C . TRP A 1 121 ? -2.633 -7.696 -3.325 1.00 94.62 121 TRP A C 1
ATOM 993 O O . TRP A 1 121 ? -1.789 -7.526 -4.199 1.00 94.62 121 TRP A O 1
ATOM 1003 N N . THR A 1 122 ? -3.650 -8.544 -3.487 1.00 93.81 122 THR A N 1
ATOM 1004 C CA . THR A 1 122 ? -3.835 -9.361 -4.696 1.00 93.81 122 THR A CA 1
ATOM 1005 C C . THR A 1 122 ? -3.908 -8.490 -5.948 1.00 93.81 122 THR A C 1
ATOM 1007 O O . THR A 1 122 ? -3.217 -8.766 -6.927 1.00 93.81 122 THR A O 1
ATOM 1010 N N . GLY A 1 123 ? -4.674 -7.393 -5.910 1.00 90.00 123 GLY A N 1
ATOM 1011 C CA . GLY A 1 123 ? -4.750 -6.459 -7.036 1.00 90.00 123 GLY A CA 1
ATOM 1012 C C . GLY A 1 123 ? -3.401 -5.807 -7.359 1.00 90.00 123 GLY A C 1
ATOM 1013 O O . GLY A 1 123 ? -3.020 -5.718 -8.525 1.00 90.00 123 GLY A O 1
ATOM 1014 N N . LYS A 1 124 ? -2.645 -5.394 -6.335 1.00 92.50 124 LYS A N 1
ATOM 1015 C CA . LYS A 1 124 ? -1.312 -4.801 -6.524 1.00 92.50 124 LYS A CA 1
ATOM 1016 C C . LYS A 1 124 ? -0.301 -5.801 -7.067 1.00 92.50 124 LYS A C 1
ATOM 1018 O O . LYS A 1 124 ? 0.402 -5.478 -8.015 1.00 92.50 124 LYS A O 1
ATOM 1023 N N . MET A 1 125 ? -0.252 -7.003 -6.505 1.00 95.88 125 MET A N 1
ATOM 1024 C CA . MET A 1 125 ? 0.674 -8.048 -6.934 1.00 95.88 125 MET A CA 1
ATOM 1025 C C . MET A 1 125 ? 0.393 -8.495 -8.367 1.00 95.88 125 MET A C 1
ATOM 1027 O O . MET A 1 125 ? 1.337 -8.675 -9.130 1.00 95.88 125 MET A O 1
ATOM 1031 N N . ALA A 1 126 ? -0.878 -8.587 -8.768 1.00 93.88 126 ALA A N 1
ATOM 1032 C CA . ALA A 1 126 ? -1.242 -8.873 -10.153 1.00 93.88 126 ALA A CA 1
ATOM 1033 C C . ALA A 1 126 ? -0.736 -7.785 -11.115 1.00 93.88 126 ALA A C 1
ATOM 1035 O O . ALA A 1 126 ? -0.120 -8.099 -12.132 1.00 93.88 126 ALA A O 1
ATOM 1036 N N . LEU A 1 127 ? -0.932 -6.504 -10.776 1.00 93.12 127 LEU A N 1
ATOM 1037 C CA . LEU A 1 127 ? -0.451 -5.387 -11.595 1.00 93.12 127 LEU A CA 1
ATOM 1038 C C . LEU A 1 127 ? 1.078 -5.317 -11.644 1.00 93.12 127 LEU A C 1
ATOM 1040 O O . LEU A 1 127 ? 1.639 -5.105 -12.716 1.00 93.12 127 LEU A O 1
ATOM 1044 N N . ILE A 1 128 ? 1.755 -5.520 -10.513 1.00 96.88 128 ILE A N 1
ATOM 1045 C CA . ILE A 1 128 ? 3.220 -5.550 -10.436 1.00 96.88 128 ILE A CA 1
ATOM 1046 C C . ILE A 1 128 ? 3.763 -6.707 -11.275 1.00 96.88 128 ILE A C 1
ATOM 1048 O O . ILE A 1 128 ? 4.610 -6.481 -12.134 1.00 96.88 128 ILE A O 1
ATOM 1052 N N . GLY A 1 129 ? 3.240 -7.921 -11.088 1.00 97.44 129 GLY A N 1
ATOM 1053 C CA . GLY A 1 129 ? 3.649 -9.098 -11.852 1.00 97.44 129 GLY A CA 1
ATOM 1054 C C . GLY A 1 129 ? 3.447 -8.909 -13.354 1.00 97.44 129 GLY A C 1
ATOM 1055 O O . GLY A 1 129 ? 4.372 -9.144 -14.130 1.00 97.44 129 GLY A O 1
ATOM 1056 N N . PHE A 1 130 ? 2.283 -8.396 -13.763 1.00 97.31 130 PHE A N 1
ATOM 1057 C CA . PHE A 1 130 ? 2.008 -8.080 -15.164 1.00 97.31 130 PHE A CA 1
ATOM 1058 C C . PHE A 1 130 ? 2.973 -7.025 -15.719 1.00 97.31 130 PHE A C 1
ATOM 1060 O O . PHE A 1 130 ? 3.504 -7.197 -16.811 1.00 97.31 130 PHE A O 1
ATOM 1067 N N . SER A 1 131 ? 3.249 -5.962 -14.959 1.00 97.19 131 SER A N 1
ATOM 1068 C CA . SER A 1 131 ? 4.148 -4.880 -15.382 1.00 97.19 131 SER A CA 1
ATOM 1069 C C . SER A 1 131 ? 5.595 -5.358 -15.524 1.00 97.19 131 SER A C 1
ATOM 1071 O O . SER A 1 131 ? 6.260 -5.010 -16.497 1.00 97.19 131 SER A O 1
ATOM 1073 N N . ILE A 1 132 ? 6.075 -6.190 -14.591 1.00 97.75 132 ILE A N 1
ATOM 1074 C CA . ILE A 1 132 ? 7.407 -6.806 -14.659 1.00 97.75 132 ILE A CA 1
ATOM 1075 C C . ILE A 1 132 ? 7.492 -7.726 -15.875 1.00 97.75 132 ILE A C 1
ATOM 1077 O O . ILE A 1 132 ? 8.444 -7.625 -16.643 1.00 97.75 132 ILE A O 1
ATOM 1081 N N . TYR A 1 133 ? 6.496 -8.590 -16.079 1.00 97.38 133 TYR A N 1
ATOM 1082 C CA . TYR A 1 133 ? 6.477 -9.510 -17.213 1.00 97.38 133 TYR A CA 1
ATOM 1083 C C . TYR A 1 133 ? 6.441 -8.764 -18.552 1.00 97.38 133 TYR A C 1
ATOM 1085 O O . TYR A 1 133 ? 7.253 -9.039 -19.433 1.00 97.38 133 TYR A O 1
ATOM 1093 N N . ALA A 1 134 ? 5.554 -7.776 -18.687 1.00 96.62 134 ALA A N 1
ATOM 1094 C CA . ALA A 1 134 ? 5.448 -6.948 -19.882 1.00 96.62 134 ALA A CA 1
ATOM 1095 C C . ALA A 1 134 ? 6.741 -6.160 -20.141 1.00 96.62 134 ALA A C 1
ATOM 1097 O O . ALA A 1 134 ? 7.219 -6.129 -21.272 1.00 96.62 134 ALA A O 1
ATOM 1098 N N . GLY A 1 135 ? 7.341 -5.578 -19.097 1.00 95.25 135 GLY A N 1
ATOM 1099 C CA . GLY A 1 135 ? 8.623 -4.884 -19.186 1.00 95.25 135 GLY A CA 1
ATOM 1100 C C . GLY A 1 135 ? 9.756 -5.815 -19.617 1.00 95.25 135 GLY A C 1
ATOM 1101 O O . GLY A 1 135 ? 10.469 -5.510 -20.569 1.00 95.25 135 GLY A O 1
ATOM 1102 N N . ALA A 1 136 ? 9.888 -6.980 -18.980 1.00 95.31 136 ALA A N 1
ATOM 1103 C CA . ALA A 1 136 ? 10.904 -7.974 -19.318 1.00 95.31 136 ALA A CA 1
ATOM 1104 C C . ALA A 1 136 ? 10.741 -8.492 -20.755 1.00 95.31 136 ALA A C 1
ATOM 1106 O O . ALA A 1 136 ? 11.719 -8.569 -21.498 1.00 95.31 136 ALA A O 1
ATOM 1107 N N . TYR A 1 137 ? 9.510 -8.792 -21.174 1.00 95.62 137 TYR A N 1
ATOM 1108 C CA . TYR A 1 137 ? 9.208 -9.199 -22.545 1.00 95.62 137 TYR A CA 1
ATOM 1109 C C . TYR A 1 137 ? 9.543 -8.088 -23.547 1.00 95.62 137 TYR A C 1
ATOM 1111 O O . TYR A 1 137 ? 10.179 -8.339 -24.573 1.00 95.62 137 TYR A O 1
ATOM 1119 N N . TYR A 1 138 ? 9.171 -6.845 -23.234 1.00 93.75 138 TYR A N 1
ATOM 1120 C CA . TYR A 1 138 ? 9.484 -5.692 -24.067 1.00 93.75 138 TYR A CA 1
ATOM 1121 C C . TYR A 1 138 ? 10.995 -5.518 -24.236 1.00 93.75 138 TYR A C 1
ATOM 1123 O O . TYR A 1 138 ? 11.458 -5.481 -25.372 1.00 93.75 138 TYR A O 1
ATOM 1131 N N . PHE A 1 139 ? 11.773 -5.487 -23.150 1.00 91.06 139 PHE A N 1
ATOM 1132 C CA . PHE A 1 139 ? 13.230 -5.352 -23.237 1.00 91.06 139 PHE A CA 1
ATOM 1133 C C . PHE A 1 139 ? 13.886 -6.531 -23.956 1.00 91.06 139 PHE A C 1
ATOM 1135 O O . PHE A 1 139 ? 14.800 -6.312 -24.741 1.00 91.06 139 PHE A O 1
ATOM 1142 N N . LYS A 1 140 ? 13.393 -7.760 -23.765 1.00 90.19 140 LYS A N 1
ATOM 1143 C CA . LYS A 1 140 ? 13.941 -8.951 -24.427 1.00 90.19 140 LYS A CA 1
ATOM 1144 C C . LYS A 1 140 ? 13.794 -8.911 -25.950 1.00 90.19 140 LYS A C 1
ATOM 1146 O O . LYS A 1 140 ? 14.707 -9.325 -26.655 1.00 90.19 140 LYS A O 1
ATOM 1151 N N . TYR A 1 141 ? 12.653 -8.450 -26.463 1.00 89.50 141 TYR A N 1
ATOM 1152 C CA . TYR A 1 141 ? 12.346 -8.528 -27.898 1.00 89.50 141 TYR A CA 1
ATOM 1153 C C . TYR A 1 141 ? 12.364 -7.187 -28.627 1.00 89.50 141 TYR A C 1
ATOM 1155 O O . TYR A 1 141 ? 12.315 -7.181 -29.854 1.00 89.50 141 TYR A O 1
ATOM 1163 N N . ASN A 1 142 ? 12.419 -6.062 -27.914 1.00 89.12 142 ASN A N 1
ATOM 1164 C CA . ASN A 1 142 ? 12.379 -4.703 -28.466 1.00 89.12 142 ASN A CA 1
ATOM 1165 C C . ASN A 1 142 ? 13.539 -3.840 -27.953 1.00 89.12 142 ASN A C 1
ATOM 1167 O O . ASN A 1 142 ? 13.412 -2.615 -27.858 1.00 89.12 142 ASN A O 1
ATOM 1171 N N . GLN A 1 143 ? 14.669 -4.471 -27.624 1.00 84.62 143 GLN A N 1
ATOM 1172 C CA . GLN A 1 143 ? 15.895 -3.753 -27.301 1.00 84.62 143 GLN A CA 1
ATOM 1173 C C . GLN A 1 143 ? 16.333 -2.880 -28.487 1.00 84.62 143 GLN A C 1
ATOM 1175 O O . GLN A 1 143 ? 16.223 -3.273 -29.653 1.00 84.62 143 GLN A O 1
ATOM 1180 N N . ASN A 1 144 ? 16.801 -1.669 -28.184 1.00 86.25 144 ASN A N 1
ATOM 1181 C CA . ASN A 1 144 ? 17.319 -0.736 -29.181 1.00 86.25 144 ASN A CA 1
ATOM 1182 C C . ASN A 1 144 ? 18.746 -1.128 -29.589 1.00 86.25 144 ASN A C 1
ATOM 1184 O O . ASN A 1 144 ? 19.726 -0.571 -29.089 1.00 86.25 144 ASN A O 1
ATOM 1188 N N . ASP A 1 145 ? 18.830 -2.095 -30.496 1.00 83.31 145 ASP A N 1
ATOM 1189 C CA . ASP A 1 145 ? 20.075 -2.520 -31.131 1.00 83.31 145 ASP A CA 1
ATOM 1190 C C . ASP A 1 145 ? 20.294 -1.789 -32.465 1.00 83.31 145 ASP A C 1
ATOM 1192 O O . ASP A 1 145 ? 19.391 -1.153 -33.015 1.00 83.31 145 ASP A O 1
ATOM 1196 N N . TRP A 1 146 ? 21.506 -1.880 -33.016 1.00 83.75 146 TRP A N 1
ATOM 1197 C CA . TRP A 1 146 ? 21.878 -1.219 -34.273 1.00 83.75 146 TRP A CA 1
ATOM 1198 C C . TRP A 1 146 ? 20.985 -1.595 -35.471 1.00 83.75 146 TRP A C 1
ATOM 1200 O O . TRP A 1 146 ? 20.834 -0.787 -36.387 1.00 83.75 146 TRP A O 1
ATOM 1210 N N . THR A 1 147 ? 20.357 -2.774 -35.448 1.00 83.81 147 THR A N 1
ATOM 1211 C CA . THR A 1 147 ? 19.455 -3.283 -36.496 1.00 83.81 147 THR A CA 1
ATOM 1212 C C . THR A 1 147 ? 18.060 -2.654 -36.467 1.00 83.81 147 THR A C 1
ATOM 1214 O O . THR A 1 147 ? 17.287 -2.828 -37.410 1.00 83.81 147 THR A O 1
ATOM 1217 N N . ARG A 1 148 ? 17.702 -1.924 -35.400 1.00 82.69 148 ARG A N 1
ATOM 1218 C CA . ARG A 1 148 ? 16.365 -1.345 -35.216 1.00 82.69 148 ARG A CA 1
ATOM 1219 C C . ARG A 1 148 ? 16.425 0.164 -34.985 1.00 82.69 148 ARG A C 1
ATOM 1221 O O . ARG A 1 148 ? 17.356 0.719 -34.406 1.00 82.69 148 ARG A O 1
ATOM 1228 N N . LYS A 1 149 ? 15.393 0.858 -35.473 1.00 80.62 149 LYS A N 1
ATOM 1229 C CA . LYS A 1 149 ? 15.272 2.325 -35.374 1.00 80.62 149 LYS A CA 1
ATOM 1230 C C . LYS A 1 149 ? 14.610 2.791 -34.068 1.00 80.62 149 LYS A C 1
ATOM 1232 O O . LYS A 1 149 ? 14.757 3.951 -33.700 1.00 80.62 149 LYS A O 1
ATOM 1237 N N . GLY A 1 150 ? 13.877 1.911 -33.385 1.00 83.44 150 GLY A N 1
ATOM 1238 C CA . GLY A 1 150 ? 13.089 2.231 -32.192 1.00 83.44 150 GLY A CA 1
ATOM 1239 C C . GLY A 1 150 ? 13.491 1.422 -30.960 1.00 83.44 150 GLY A C 1
ATOM 1240 O O . GLY A 1 150 ? 14.487 0.705 -30.968 1.00 83.44 150 GLY A O 1
ATOM 1241 N N . GLY A 1 151 ? 12.682 1.529 -29.908 1.00 86.06 151 GLY A N 1
ATOM 1242 C CA . GLY A 1 151 ? 12.902 0.826 -28.645 1.00 86.06 151 GLY A CA 1
ATOM 1243 C C . GLY A 1 151 ? 13.604 1.683 -27.596 1.00 86.06 151 GLY A C 1
ATOM 1244 O O . GLY A 1 151 ? 14.237 2.704 -27.891 1.00 86.06 151 GLY A O 1
ATOM 1245 N N . TRP A 1 152 ? 13.473 1.267 -26.340 1.00 86.75 152 TRP A N 1
ATOM 1246 C CA . TRP A 1 152 ? 14.124 1.956 -25.232 1.00 86.75 152 TRP A CA 1
ATOM 1247 C C . TRP A 1 152 ? 15.621 1.687 -25.242 1.00 86.75 152 TRP A C 1
ATOM 1249 O O . TRP A 1 152 ? 16.073 0.549 -25.366 1.00 86.75 152 TRP A O 1
ATOM 1259 N N . ARG A 1 153 ? 16.392 2.766 -25.110 1.00 84.69 153 ARG A N 1
ATOM 1260 C CA . ARG A 1 153 ? 17.845 2.703 -25.074 1.00 84.69 153 ARG A CA 1
ATOM 1261 C C . ARG A 1 153 ? 18.308 2.585 -23.629 1.00 84.69 153 ARG A C 1
ATOM 1263 O O . ARG A 1 153 ? 18.220 3.547 -22.872 1.00 84.69 153 ARG A O 1
ATOM 1270 N N . VAL A 1 154 ? 18.837 1.419 -23.278 1.00 84.62 154 VAL A N 1
ATOM 1271 C CA . VAL A 1 154 ? 19.459 1.177 -21.975 1.00 84.62 154 VAL A CA 1
ATOM 1272 C C . VAL A 1 154 ? 20.964 1.360 -22.125 1.00 84.62 154 VAL A C 1
ATOM 1274 O O . VAL A 1 154 ? 21.605 0.694 -22.933 1.00 84.62 154 VAL A O 1
ATOM 1277 N N . ILE A 1 155 ? 21.532 2.305 -21.377 1.00 83.56 155 ILE A N 1
ATOM 1278 C CA . ILE A 1 155 ? 22.979 2.514 -21.306 1.00 83.56 155 ILE A CA 1
ATOM 1279 C C . ILE A 1 155 ? 23.399 2.164 -19.888 1.00 83.56 155 ILE A C 1
ATOM 1281 O O . ILE A 1 155 ? 23.027 2.853 -18.941 1.00 83.56 155 ILE A O 1
ATOM 1285 N N . HIS A 1 156 ? 24.176 1.097 -19.744 1.00 83.12 156 HIS A N 1
ATOM 1286 C CA . HIS A 1 156 ? 24.755 0.742 -18.459 1.00 83.12 156 HIS A CA 1
ATOM 1287 C C . HIS A 1 156 ? 26.012 1.574 -18.202 1.00 83.12 156 HIS A C 1
ATOM 1289 O O . HIS A 1 156 ? 26.863 1.755 -19.086 1.00 83.12 156 HIS A O 1
ATOM 1295 N N . SER A 1 157 ? 26.129 2.075 -16.974 1.00 83.38 157 SER A N 1
ATOM 1296 C CA . SER A 1 157 ? 27.395 2.579 -16.463 1.00 83.38 157 SER A CA 1
ATOM 1297 C C . SER A 1 157 ? 28.423 1.452 -16.462 1.00 83.38 157 SER A C 1
ATOM 1299 O O . SER A 1 157 ? 28.080 0.277 -16.329 1.00 83.38 157 SER A O 1
ATOM 1301 N N . ARG A 1 158 ? 29.698 1.813 -16.601 1.00 79.44 158 ARG A N 1
ATOM 1302 C CA . ARG A 1 158 ? 30.786 0.848 -16.438 1.00 79.44 158 ARG A CA 1
ATOM 1303 C C . ARG A 1 158 ? 30.729 0.211 -15.047 1.00 79.44 158 ARG A C 1
ATOM 1305 O O . ARG A 1 158 ? 30.331 0.871 -14.085 1.00 79.44 158 ARG A O 1
ATOM 1312 N N . THR A 1 159 ? 31.162 -1.038 -14.952 1.00 83.06 159 THR A N 1
ATOM 1313 C CA . THR A 1 159 ? 31.452 -1.666 -13.665 1.00 83.06 159 THR A CA 1
ATOM 1314 C C . THR A 1 159 ? 32.635 -0.947 -13.015 1.00 83.06 159 THR A C 1
ATOM 1316 O O . THR A 1 159 ? 33.559 -0.497 -13.700 1.00 83.06 159 THR A O 1
ATOM 1319 N N . ALA A 1 160 ? 32.580 -0.770 -11.696 1.00 84.00 160 ALA A N 1
ATOM 1320 C CA . ALA A 1 160 ? 33.740 -0.314 -10.943 1.00 84.00 160 ALA A CA 1
ATOM 1321 C C . ALA A 1 160 ? 34.746 -1.469 -10.879 1.00 84.00 160 ALA A C 1
ATOM 1323 O O . ALA A 1 160 ? 34.349 -2.597 -10.609 1.00 84.00 160 ALA A O 1
ATOM 1324 N N . VAL A 1 161 ? 36.014 -1.182 -11.163 1.00 84.69 161 VAL A N 1
ATOM 1325 C CA . VAL A 1 161 ? 37.124 -2.133 -11.031 1.00 84.69 161 VAL A CA 1
ATOM 1326 C C . VAL A 1 161 ? 38.092 -1.517 -10.037 1.00 84.69 161 VAL A C 1
ATOM 1328 O O . VAL A 1 161 ? 38.536 -0.383 -10.248 1.00 84.69 161 VAL A O 1
ATOM 1331 N N . VAL A 1 162 ? 38.373 -2.224 -8.946 1.00 88.50 162 VAL A N 1
ATOM 1332 C CA . VAL A 1 162 ? 39.262 -1.752 -7.879 1.00 88.50 162 VAL A CA 1
ATOM 1333 C C . VAL A 1 162 ? 40.577 -2.538 -7.864 1.00 88.50 162 VAL A C 1
ATOM 1335 O O . VAL A 1 162 ? 40.631 -3.656 -8.381 1.00 88.50 162 VAL A O 1
ATOM 1338 N N . PRO A 1 163 ? 41.667 -1.975 -7.303 1.00 90.12 163 PRO A N 1
ATOM 1339 C CA . PRO A 1 163 ? 42.912 -2.716 -7.131 1.00 90.12 163 PRO A CA 1
ATOM 1340 C C . PRO A 1 163 ? 42.670 -3.991 -6.311 1.00 90.12 163 PRO A C 1
ATOM 1342 O O . PRO A 1 163 ? 42.219 -3.909 -5.171 1.00 90.12 163 PRO A O 1
ATOM 1345 N N . GLY A 1 164 ? 42.961 -5.153 -6.899 1.00 84.62 164 GLY A N 1
ATOM 1346 C CA . GLY A 1 164 ? 42.712 -6.470 -6.298 1.00 84.62 164 GLY A CA 1
ATOM 1347 C C . GLY A 1 164 ? 41.648 -7.306 -7.016 1.00 84.62 164 GLY A C 1
ATOM 1348 O O . GLY A 1 164 ? 41.622 -8.517 -6.820 1.00 84.62 164 GLY A O 1
ATOM 1349 N N . ASP A 1 165 ? 40.831 -6.702 -7.883 1.00 86.06 165 ASP A N 1
ATOM 1350 C CA . ASP A 1 165 ? 39.923 -7.441 -8.766 1.00 86.06 165 ASP A CA 1
ATOM 1351 C C . ASP A 1 165 ? 40.687 -8.072 -9.942 1.00 86.06 165 ASP A C 1
ATOM 1353 O O . ASP A 1 165 ? 41.631 -7.479 -10.468 1.00 86.06 165 ASP A O 1
ATOM 1357 N N . GLU A 1 166 ? 40.218 -9.225 -10.436 1.00 84.12 166 GLU A N 1
ATOM 1358 C CA . GLU A 1 166 ? 40.818 -9.947 -11.577 1.00 84.12 166 GLU A CA 1
ATOM 1359 C C . GLU A 1 166 ? 40.940 -9.089 -12.853 1.00 84.12 166 GLU A C 1
ATOM 1361 O O . GLU A 1 166 ? 41.813 -9.314 -13.688 1.00 84.12 166 GLU A O 1
ATOM 1366 N N . GLY A 1 167 ? 40.071 -8.083 -13.006 1.00 76.38 167 GLY A N 1
ATOM 1367 C CA . GLY A 1 167 ? 40.058 -7.165 -14.147 1.00 76.38 167 GLY A CA 1
ATOM 1368 C C . GLY A 1 167 ? 40.967 -5.939 -14.008 1.00 76.38 167 GLY A C 1
ATOM 1369 O O . GLY A 1 167 ? 41.022 -5.131 -14.931 1.00 76.38 167 GLY A O 1
ATOM 1370 N N . TYR A 1 168 ? 41.662 -5.744 -12.884 1.00 83.69 168 TYR A N 1
ATOM 1371 C CA . TYR A 1 168 ? 42.540 -4.587 -12.686 1.00 83.69 168 TYR A CA 1
ATOM 1372 C C . TYR A 1 168 ? 43.910 -4.805 -13.364 1.00 83.69 168 TYR A C 1
ATOM 1374 O O . TYR A 1 168 ? 44.504 -5.864 -13.178 1.00 83.69 168 TYR A O 1
ATOM 1382 N N . PRO A 1 169 ? 44.473 -3.837 -14.121 1.00 81.88 169 PRO A N 1
ATOM 1383 C CA . PRO A 1 169 ? 44.018 -2.460 -14.360 1.00 81.88 169 PRO A CA 1
ATOM 1384 C C . PRO A 1 169 ? 43.171 -2.278 -15.638 1.00 81.88 169 PRO A C 1
ATOM 1386 O O . PRO A 1 169 ? 42.878 -1.147 -16.025 1.00 81.88 169 PRO A O 1
ATOM 1389 N N . ASN A 1 170 ? 42.802 -3.360 -16.324 1.00 77.19 170 ASN A N 1
ATOM 1390 C CA . ASN A 1 170 ? 42.154 -3.321 -17.633 1.00 77.19 170 ASN A CA 1
ATOM 1391 C C . ASN A 1 170 ? 40.654 -3.015 -17.519 1.00 77.19 170 ASN A C 1
ATOM 1393 O O . ASN A 1 170 ? 39.810 -3.904 -17.425 1.00 77.19 170 ASN A O 1
ATOM 1397 N N . PHE A 1 171 ? 40.297 -1.733 -17.586 1.00 72.94 171 PHE A N 1
ATOM 1398 C CA . PHE A 1 171 ? 38.900 -1.313 -17.681 1.00 72.94 171 PHE A CA 1
ATOM 1399 C C . PHE A 1 171 ? 38.420 -1.275 -19.143 1.00 72.94 171 PHE A C 1
ATOM 1401 O O . PHE A 1 171 ? 39.162 -0.846 -20.028 1.00 72.94 171 PHE A O 1
ATOM 1408 N N . PRO A 1 172 ? 37.155 -1.647 -19.424 1.00 73.19 172 PRO A N 1
ATOM 1409 C CA . PRO A 1 172 ? 36.575 -1.494 -20.753 1.00 73.19 172 PRO A CA 1
ATOM 1410 C C . PRO A 1 172 ? 36.501 -0.004 -21.117 1.00 73.19 172 PRO A C 1
ATOM 1412 O O . PRO A 1 172 ? 35.650 0.742 -20.622 1.00 73.19 172 PRO A O 1
ATOM 1415 N N . GLN A 1 173 ? 37.425 0.443 -21.967 1.00 73.50 173 GLN A N 1
ATOM 1416 C CA . GLN A 1 173 ? 37.550 1.836 -22.377 1.00 73.50 173 GLN A CA 1
ATOM 1417 C C . GLN A 1 173 ? 36.792 2.076 -23.686 1.00 73.50 173 GLN A C 1
ATOM 1419 O O . GLN A 1 173 ? 37.033 1.421 -24.696 1.00 73.50 173 GLN A O 1
ATOM 1424 N N . ARG A 1 174 ? 35.874 3.048 -23.678 1.00 76.38 174 ARG A N 1
ATOM 1425 C CA . ARG A 1 174 ? 35.276 3.600 -24.903 1.00 76.38 174 ARG A CA 1
ATOM 1426 C C . ARG A 1 174 ? 36.195 4.713 -25.397 1.00 76.38 174 ARG A C 1
ATOM 1428 O O . ARG A 1 174 ? 36.124 5.829 -24.886 1.00 76.38 174 ARG A O 1
ATOM 1435 N N . SER A 1 175 ? 37.114 4.382 -26.299 1.00 77.88 175 SER A N 1
ATOM 1436 C CA . SER A 1 175 ? 38.163 5.298 -26.765 1.00 77.88 175 SER A CA 1
ATOM 1437 C C . SER A 1 175 ? 37.687 6.246 -27.865 1.00 77.88 175 SER A C 1
ATOM 1439 O O . SER A 1 175 ? 38.211 7.351 -27.977 1.00 77.88 175 SER A O 1
ATOM 1441 N N . SER A 1 176 ? 36.675 5.856 -28.649 1.00 83.81 176 SER A N 1
ATOM 1442 C CA . SER A 1 176 ? 36.157 6.667 -29.753 1.00 83.81 176 SER A CA 1
ATOM 1443 C C . SER A 1 176 ? 34.753 7.221 -29.466 1.00 83.81 176 SER A C 1
ATOM 1445 O O . SER A 1 176 ? 33.921 6.529 -28.873 1.00 83.81 176 SER A O 1
ATOM 1447 N N . PRO A 1 177 ? 34.416 8.439 -29.936 1.00 81.81 177 PRO A N 1
ATOM 1448 C CA . PRO A 1 177 ? 33.056 8.976 -29.826 1.00 81.81 177 PRO A CA 1
ATOM 1449 C C . PRO A 1 177 ? 31.984 8.074 -30.466 1.00 81.81 177 PRO A C 1
ATOM 1451 O O . PRO A 1 177 ? 30.849 8.011 -29.993 1.00 81.81 177 PRO A O 1
ATOM 1454 N N . ALA A 1 178 ? 32.352 7.318 -31.505 1.00 82.81 178 ALA A N 1
ATOM 1455 C CA . ALA A 1 178 ? 31.468 6.369 -32.177 1.00 82.81 178 ALA A CA 1
ATOM 1456 C C . ALA A 1 178 ? 31.044 5.192 -31.274 1.00 82.81 178 ALA A C 1
ATOM 1458 O O . ALA A 1 178 ? 29.942 4.663 -31.436 1.00 82.81 178 ALA A O 1
ATOM 1459 N N . ASP A 1 179 ? 31.849 4.824 -30.269 1.00 80.94 179 ASP A N 1
ATOM 1460 C CA . ASP A 1 179 ? 31.533 3.738 -29.327 1.00 80.94 179 ASP A CA 1
ATOM 1461 C C . ASP A 1 179 ? 30.292 4.029 -28.484 1.00 80.94 179 ASP A C 1
ATOM 1463 O O . ASP A 1 179 ? 29.599 3.110 -28.041 1.00 80.94 179 ASP A O 1
ATOM 1467 N N . TYR A 1 180 ? 29.962 5.309 -28.297 1.00 78.44 180 TYR A N 1
ATOM 1468 C CA . TYR A 1 180 ? 28.755 5.713 -27.588 1.00 78.44 180 TYR A CA 1
ATOM 1469 C C . TYR A 1 180 ? 27.491 5.519 -28.428 1.00 78.44 180 TYR A C 1
ATOM 1471 O O . TYR A 1 180 ? 26.411 5.434 -27.853 1.00 78.44 180 TYR A O 1
ATOM 1479 N N . ALA A 1 181 ? 27.580 5.427 -29.758 1.00 81.19 181 ALA A N 1
ATOM 1480 C CA . ALA A 1 181 ? 26.428 5.286 -30.657 1.00 81.19 181 ALA A CA 1
ATOM 1481 C C . ALA A 1 181 ? 26.370 3.932 -31.390 1.00 81.19 181 ALA A C 1
ATOM 1483 O O . ALA A 1 181 ? 25.400 3.667 -32.101 1.00 81.19 181 ALA A O 1
ATOM 1484 N N . ALA A 1 182 ? 27.363 3.059 -31.184 1.00 79.44 182 ALA A N 1
ATOM 1485 C CA . ALA A 1 182 ? 27.519 1.808 -31.923 1.00 79.44 182 ALA A CA 1
ATOM 1486 C C . ALA A 1 182 ? 26.391 0.783 -31.696 1.00 79.44 182 ALA A C 1
ATOM 1488 O O . ALA A 1 182 ? 26.186 -0.065 -32.553 1.00 79.44 182 ALA A O 1
ATOM 1489 N N . ARG A 1 183 ? 25.646 0.839 -30.577 1.00 80.62 183 ARG A N 1
ATOM 1490 C CA . ARG A 1 183 ? 24.468 -0.025 -30.304 1.00 80.62 183 ARG A CA 1
ATOM 1491 C C . ARG A 1 183 ? 24.706 -1.524 -30.586 1.00 80.62 183 ARG A C 1
ATOM 1493 O O . ARG A 1 183 ? 23.883 -2.183 -31.213 1.00 80.62 183 ARG A O 1
ATOM 1500 N N . GLY A 1 184 ? 25.865 -2.042 -30.171 1.00 79.31 184 GLY A N 1
ATOM 1501 C CA . GLY A 1 184 ? 26.240 -3.448 -30.372 1.00 79.31 184 GLY A CA 1
ATOM 1502 C C . GLY A 1 184 ? 26.724 -3.805 -31.785 1.00 79.31 184 GLY A C 1
ATOM 1503 O O . GLY A 1 184 ? 27.021 -4.965 -32.031 1.00 79.31 184 GLY A O 1
ATOM 1504 N N . PHE A 1 185 ? 26.861 -2.840 -32.704 1.00 83.75 185 PHE A N 1
ATOM 1505 C CA . PHE A 1 185 ? 27.323 -3.083 -34.080 1.00 83.75 185 PHE A CA 1
ATOM 1506 C C . PHE A 1 185 ? 28.680 -3.798 -34.137 1.00 83.75 185 PHE A C 1
ATOM 1508 O O . PHE A 1 185 ? 28.833 -4.771 -34.857 1.00 83.75 185 PHE A O 1
ATOM 1515 N N . LYS A 1 186 ? 29.641 -3.397 -33.295 1.00 82.00 186 LYS A N 1
ATOM 1516 C CA . LYS A 1 186 ? 30.978 -4.021 -33.228 1.00 82.00 186 LYS A CA 1
ATOM 1517 C C . LYS A 1 186 ? 30.981 -5.475 -32.731 1.00 82.00 186 LYS A C 1
ATOM 1519 O O . LYS A 1 186 ? 32.001 -6.139 -32.824 1.00 82.00 186 LYS A O 1
ATOM 1524 N N . GLN A 1 187 ? 29.880 -5.929 -32.134 1.00 80.56 187 GLN A N 1
ATOM 1525 C CA . GLN A 1 187 ? 29.697 -7.295 -31.630 1.00 80.56 187 GLN A CA 1
ATOM 1526 C C . GLN A 1 187 ? 28.872 -8.142 -32.608 1.00 80.56 187 GLN A C 1
ATOM 1528 O O . GLN A 1 187 ? 28.547 -9.289 -32.310 1.00 80.56 187 GLN A O 1
ATOM 1533 N N . SER A 1 188 ? 28.483 -7.565 -33.749 1.00 79.44 188 SER A N 1
ATOM 1534 C CA . SER A 1 188 ? 27.763 -8.277 -34.790 1.00 79.44 188 SER A CA 1
ATOM 1535 C C . SER A 1 188 ? 28.707 -9.228 -35.538 1.00 79.44 188 SER A C 1
ATOM 1537 O O . SER A 1 188 ? 29.907 -8.970 -35.593 1.00 79.44 188 SER A O 1
ATOM 1539 N N . PRO A 1 189 ? 28.198 -10.334 -36.105 1.00 79.25 189 PRO A N 1
ATOM 1540 C CA . PRO A 1 189 ? 29.008 -11.293 -36.860 1.00 79.25 189 PRO A CA 1
ATOM 1541 C C . PRO A 1 189 ? 29.480 -10.773 -38.235 1.00 79.25 189 PRO A C 1
ATOM 1543 O O . PRO A 1 189 ? 30.104 -11.527 -38.978 1.00 79.25 189 PRO A O 1
ATOM 1546 N N . ILE A 1 190 ? 29.149 -9.524 -38.577 1.00 63.91 190 ILE A N 1
ATOM 1547 C CA . ILE A 1 190 ? 29.504 -8.804 -39.807 1.00 63.91 190 ILE A CA 1
ATOM 1548 C C . ILE A 1 190 ? 30.420 -7.645 -39.417 1.00 63.91 190 ILE A C 1
ATOM 1550 O O . ILE A 1 190 ? 31.424 -7.431 -40.129 1.00 63.91 190 ILE A O 1
#

Secondary structure (DSSP, 8-state):
----HHHHHHHHHHHH-HHHHHHH--S-PPPTTTTSPPPPTTGGGGSHHHHHT---HHHHHHHHHHHHHTS--TT-S---HHHHHHTS-HHHHHHHHHHHHHHHHHHHHH-HHHHHHHHHHHHHHHHHHHHHHHHHHHHHHS---TT-S-S----PPPPP--TTSTT-S------SGGGGT-TTGGGS--

Foldseek 3Di:
DDDDPVVVVVVVVVVVPPVVVVVPPDDPDQDPVRPDDDDDPCHLVVDPVSVVVDDDPVNVVSVVVVVVVPDDDPCPPPDDVVVVVVVADPVRCVVLVVLVVQLVVCCVPPNNPVSVVCSVVVVVVVVVVVVVVVVVVQCVPVPPAPVDDDGDDDDDDFDDDDPPDPCPPPGDDPPDPVSVVNRCVVVDPD

pLDDT: mean 81.3, std 12.61, range [48.0, 97.75]

Sequence (190 aa):
MVKTRAAYTEDLESNSNPDKIAKFSHGKMASNTGGVKPMTITGRMVRERERLLGMSPEERAWRAQWLKDQQLSHHEPRHVPEYWKERLNPIRRFYRAPLDLVQKGLTPVLGVEWAHAIRFWTGKMALIGFSIYAGAYYFKYNQNDWTRKGGWRVIHSRTAVVPGDEGYPNFPQRSSPADYAARGFKQSPI